Protein AF-A0A260YUL6-F1 (afdb_monomer)
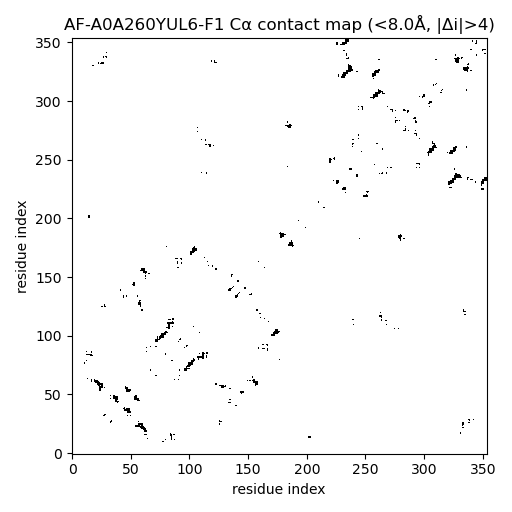
Solvent-accessible surface area (backbone atoms only — not comparable to full-atom values): 20691 Å² total; per-residue (Å²): 132,86,82,85,82,79,79,94,74,86,77,76,77,74,76,43,42,74,84,47,48,57,46,31,47,37,45,64,78,37,65,68,61,72,69,32,50,64,43,67,92,76,75,40,91,49,33,26,42,58,95,82,32,64,39,43,59,39,58,51,26,32,53,64,86,76,54,90,87,48,70,35,60,76,39,64,64,47,75,49,90,47,31,62,54,45,72,49,43,41,74,57,44,52,99,44,64,39,74,44,38,40,36,32,26,66,67,33,50,57,52,12,50,45,53,43,52,44,51,47,54,42,55,72,71,48,81,53,58,82,93,73,68,72,62,52,38,61,91,46,34,67,71,39,80,60,48,72,96,59,70,59,78,70,41,38,72,70,81,50,74,65,47,48,53,56,50,72,68,49,62,70,42,76,48,88,85,62,39,82,84,49,84,64,31,31,63,45,80,60,74,73,63,76,78,57,96,74,83,91,85,73,89,73,78,88,67,86,90,66,54,72,66,60,51,51,54,53,47,40,50,52,52,39,55,31,46,74,65,62,8,33,41,36,35,42,30,58,76,61,66,71,51,67,58,59,78,67,45,81,66,65,62,88,85,48,42,33,37,40,35,33,69,41,37,69,60,41,52,56,48,56,61,73,46,37,92,55,24,16,70,74,35,38,53,30,51,79,68,81,36,69,59,56,66,61,65,60,34,39,75,71,62,36,39,42,80,33,59,46,73,67,70,67,46,70,78,70,67,66,82,43,25,41,32,40,18,25,26,55,75,50,40,43,49,52,23,38,53,47,48,65,72,47,63,79,44,87,50,35,47,78,53,125

Secondary structure (DSSP, 8-state):
--------------S-HHHH----S--TT-HHHHTSEE-GGGT-TTEEEETTEEEE-S--EE----GGGS-GGG--EEEE-SGGGGGGHHHHHSSS---SEEEE-HHHHHHHHHHHHHHHHHHHT--PPPP--GGGSHHHHTTSSS--SS-GGG-EEPPPHHHHHHHHHS-EEE-----TT-SSBPPP--GGGGG-S-----S--S-SS--HHHHHHHHHHHHHHHHHTT--EEEE--SSSTHHHHHT-TTS-TTS-EEEE-TTHHHHHHHHHH-GGGB-HHHHHHHHTT--SSTHHHHHHTTSEEEESSSTTTHHHH--SS-EEEES-TTSSSHHHHHHHHHHTTSTT-EE--

Radius of gyration: 22.22 Å; Cα contacts (8 Å, |Δi|>4): 546; chains: 1; bounding box: 70×48×54 Å

Mean predicted aligned error: 9.38 Å

Foldseek 3Di:
DDDDDDDDDDDDFDDFLPVQQPFQQPVLPQPCFVVADQDPVLVDRQWGDDPQFIGGQFQGWTDGPDCPVPQLLPDQEDEDQALRSLQRQLVSCPPRNHQHEYEEAPLSLLSNLLLNVQVQVQSVPHDGDPDDCSCLDCVRLVPGPDRDPDRPVNIGGRDHPVSSVVSSPRHYHHDDHADCQDPWFHHDDCVVVVPDPDDDDPPDDPDDPDHPVNVLVVVLVVCLQLVVLQAAEEEADDLADPVQCVVVRPNPDPPAAEEEEALCNVVRVVSQQPPQVGTDPVLVVLVVVVHGSGCQVVCVVVNRYDYHNACPDPCVVVDDTPHYYYWDDNSLSTGRSVVVCSVRVVDPSYDYDD

Nearest PDB structures (foldseek):
  7ycx-assembly1_I  TM=8.822E-01  e=2.599E-29  Homo sapiens
  7pks-assembly1_i  TM=8.897E-01  e=7.838E-28  Homo sapiens
  8rc4-assembly1_i  TM=8.912E-01  e=1.866E-27  Homo sapiens
  7sn8-assembly1_I  TM=9.306E-01  e=1.920E-24  Drosophila melanogaster
  8r2d-assembly1_B  TM=7.970E-01  e=1.526E-20  Homo sapiens

Organism: Caenorhabditis remanei (NCBI:txid31234)

Structure (mmCIF, N/CA/C/O backbone):
data_AF-A0A260YUL6-F1
#
_entry.id   AF-A0A260YUL6-F1
#
loop_
_atom_site.group_PDB
_atom_site.id
_atom_site.type_symbol
_atom_site.label_atom_id
_atom_site.label_alt_id
_atom_site.label_comp_id
_atom_site.label_asym_id
_atom_site.label_entity_id
_atom_site.label_seq_id
_atom_site.pdbx_PDB_ins_code
_atom_site.Cartn_x
_atom_site.Cartn_y
_atom_site.Cartn_z
_atom_site.occupancy
_atom_site.B_iso_or_equiv
_atom_site.auth_seq_id
_atom_site.auth_comp_id
_atom_site.auth_asym_id
_atom_site.auth_atom_id
_atom_site.pdbx_PDB_model_num
ATOM 1 N N . MET A 1 1 ? -45.580 -22.876 -10.361 1.00 24.78 1 MET A N 1
ATOM 2 C CA . MET A 1 1 ? -44.458 -23.590 -9.710 1.00 24.78 1 MET A CA 1
ATOM 3 C C . MET A 1 1 ? -43.613 -22.549 -8.991 1.00 24.78 1 MET A C 1
ATOM 5 O O . MET A 1 1 ? -43.527 -21.444 -9.512 1.00 24.78 1 MET A O 1
ATOM 9 N N . PRO A 1 2 ? -43.157 -22.827 -7.761 1.00 24.91 2 PRO A N 1
ATOM 10 C CA . PRO A 1 2 ? -42.794 -21.800 -6.789 1.00 24.91 2 PRO A CA 1
ATOM 11 C C . PRO A 1 2 ? -41.535 -21.037 -7.205 1.00 24.91 2 PRO A C 1
ATOM 13 O O . PRO A 1 2 ? -40.617 -21.607 -7.791 1.00 24.91 2 PRO A O 1
ATOM 16 N N . GLY A 1 3 ? -41.546 -19.735 -6.921 1.00 25.05 3 GLY A N 1
ATOM 17 C CA . GLY A 1 3 ? -40.475 -18.804 -7.235 1.00 25.05 3 GLY A CA 1
ATOM 18 C C . GLY A 1 3 ? -39.239 -19.022 -6.372 1.00 25.05 3 GLY A C 1
ATOM 19 O O . GLY A 1 3 ? -39.335 -19.230 -5.164 1.00 25.05 3 GLY A O 1
ATOM 20 N N . PHE A 1 4 ? -38.080 -18.912 -7.010 1.00 20.83 4 PHE A N 1
ATOM 21 C CA . PHE A 1 4 ? -36.822 -18.653 -6.328 1.00 20.83 4 PHE A CA 1
ATOM 22 C C . PHE A 1 4 ? -36.609 -17.140 -6.302 1.00 20.83 4 PHE A C 1
ATOM 24 O O . PHE A 1 4 ? -36.149 -16.543 -7.272 1.00 20.83 4 PHE A O 1
ATOM 31 N N . SER A 1 5 ? -36.996 -16.515 -5.191 1.00 18.92 5 SER A N 1
ATOM 32 C CA . SER A 1 5 ? -36.527 -15.184 -4.821 1.00 18.92 5 SER A CA 1
ATOM 33 C C . SER A 1 5 ? -35.089 -15.314 -4.320 1.00 18.92 5 SER A C 1
ATOM 35 O O . SER A 1 5 ? -34.868 -15.768 -3.197 1.00 18.92 5 SER A O 1
ATOM 37 N N . TRP A 1 6 ? -34.112 -14.943 -5.143 1.00 22.28 6 TRP A N 1
ATOM 38 C CA . TRP A 1 6 ? -32.756 -14.719 -4.653 1.00 22.28 6 TRP A CA 1
ATOM 39 C C . TRP A 1 6 ? -32.689 -13.342 -3.990 1.00 22.28 6 TRP A C 1
ATOM 41 O O . TRP A 1 6 ? -33.110 -12.334 -4.555 1.00 22.28 6 TRP A O 1
ATOM 51 N N . ILE A 1 7 ? -32.232 -13.353 -2.741 1.00 23.59 7 ILE A N 1
ATOM 52 C CA . ILE A 1 7 ? -32.132 -12.211 -1.833 1.00 23.59 7 ILE A CA 1
ATOM 53 C C . ILE A 1 7 ? -31.041 -11.239 -2.336 1.00 23.59 7 ILE A C 1
ATOM 55 O O . ILE A 1 7 ? -29.977 -11.692 -2.765 1.00 23.59 7 ILE A O 1
ATOM 59 N N . PRO A 1 8 ? -31.263 -9.912 -2.276 1.00 25.11 8 PRO A N 1
ATOM 60 C CA . PRO A 1 8 ? -30.382 -8.905 -2.855 1.00 25.11 8 PRO A CA 1
ATOM 61 C C . PRO A 1 8 ? -29.362 -8.387 -1.831 1.00 25.11 8 PRO A C 1
ATOM 63 O O . PRO A 1 8 ? -29.531 -7.293 -1.311 1.00 25.11 8 PRO A O 1
ATOM 66 N N . HIS A 1 9 ? -28.288 -9.123 -1.539 1.00 26.94 9 HIS A N 1
ATOM 67 C CA . HIS A 1 9 ? -27.196 -8.595 -0.701 1.00 26.94 9 HIS A CA 1
ATOM 68 C C . HIS A 1 9 ? -25.816 -8.976 -1.253 1.00 26.94 9 HIS A C 1
ATOM 70 O O . HIS A 1 9 ? -25.049 -9.706 -0.634 1.00 26.94 9 HIS A O 1
ATOM 76 N N . SER A 1 10 ? -25.478 -8.460 -2.437 1.00 25.03 10 SER A N 1
ATOM 77 C CA . SER A 1 10 ? -24.084 -8.411 -2.887 1.00 25.03 10 SER A CA 1
ATOM 78 C C . SER A 1 10 ? -23.336 -7.350 -2.075 1.00 25.03 10 SER A C 1
ATOM 80 O O . SER A 1 10 ? -23.556 -6.152 -2.263 1.00 25.03 10 SER A O 1
ATOM 82 N N . ILE A 1 11 ? -22.459 -7.777 -1.167 1.00 34.06 11 ILE A N 1
ATOM 83 C CA . ILE A 1 11 ? -21.562 -6.878 -0.435 1.00 34.06 11 ILE A CA 1
ATOM 84 C C . ILE A 1 11 ? -20.383 -6.550 -1.350 1.00 34.06 11 ILE A C 1
ATOM 86 O O . ILE A 1 11 ? -19.478 -7.362 -1.531 1.00 34.06 11 ILE A O 1
ATOM 90 N N . SER A 1 12 ? -20.376 -5.354 -1.933 1.00 28.72 12 SER A N 1
ATOM 91 C CA . SER A 1 12 ? -19.148 -4.785 -2.482 1.00 28.72 12 SER A CA 1
ATOM 92 C C . SER A 1 12 ? -18.328 -4.229 -1.319 1.00 28.72 12 SER A C 1
ATOM 94 O O . SER A 1 12 ? -18.728 -3.233 -0.711 1.00 28.72 12 SER A O 1
ATOM 96 N N . LEU A 1 13 ? -17.200 -4.866 -0.996 1.00 30.39 13 LEU A N 1
ATOM 97 C CA . LEU A 1 13 ? -16.233 -4.312 -0.049 1.00 30.39 13 LEU A CA 1
ATOM 98 C C . LEU A 1 13 ? -15.842 -2.899 -0.522 1.00 30.39 13 LEU A C 1
ATOM 100 O O . LEU A 1 13 ? -15.475 -2.740 -1.690 1.00 30.39 13 LEU A O 1
ATOM 104 N N . PRO A 1 14 ? -15.936 -1.864 0.329 1.00 28.47 14 PRO A N 1
ATOM 105 C CA . PRO A 1 14 ? -15.570 -0.515 -0.064 1.00 28.47 14 PRO A CA 1
ATOM 106 C C . PRO A 1 14 ? -14.110 -0.465 -0.506 1.00 28.47 14 PRO A C 1
ATOM 108 O O . PRO A 1 14 ? -13.200 -0.850 0.228 1.00 28.47 14 PRO A O 1
ATOM 111 N N . PHE A 1 15 ? -13.949 -0.001 -1.741 1.00 37.16 15 PHE A N 1
ATOM 112 C CA . PHE A 1 15 ? -12.840 0.756 -2.306 1.00 37.16 15 PHE A CA 1
ATOM 113 C C . PHE A 1 15 ? -11.754 1.124 -1.295 1.00 37.16 15 PHE A C 1
ATOM 115 O O . PHE A 1 15 ? -12.002 1.904 -0.379 1.00 37.16 15 PHE A O 1
ATOM 122 N N . SER A 1 16 ? -10.577 0.531 -1.509 1.00 37.09 16 SER A N 1
ATOM 123 C CA . SER A 1 16 ? -9.313 0.765 -0.814 1.00 37.09 16 SER A CA 1
ATOM 124 C C . SER A 1 16 ? -9.476 1.236 0.639 1.00 37.09 16 SER A C 1
ATOM 126 O O . SER A 1 16 ? -9.550 2.425 0.961 1.00 37.09 16 SER A O 1
ATOM 128 N N . VAL A 1 17 ? -9.405 0.286 1.576 1.00 35.62 17 VAL A N 1
ATOM 129 C CA . VAL A 1 17 ? -9.175 0.611 2.996 1.00 35.62 17 VAL A CA 1
ATOM 130 C C . VAL A 1 17 ? -7.963 1.548 3.134 1.00 35.62 17 VAL A C 1
ATOM 132 O O . VAL A 1 17 ? -7.902 2.339 4.058 1.00 35.62 17 VAL A O 1
ATOM 135 N N . LEU A 1 18 ? -7.049 1.555 2.159 1.00 37.78 18 LEU A N 1
ATOM 136 C CA . LEU A 1 18 ? -5.923 2.480 2.021 1.00 37.78 18 LEU A CA 1
ATOM 137 C C . LEU A 1 18 ? -6.324 3.970 1.932 1.00 37.78 18 LEU A C 1
ATOM 139 O O . LEU A 1 18 ? -5.622 4.802 2.508 1.00 37.78 18 LEU A O 1
ATOM 143 N N . CYS A 1 19 ? -7.439 4.330 1.275 1.00 33.06 19 CYS A N 1
ATOM 144 C CA . CYS A 1 19 ? -7.946 5.713 1.236 1.00 33.06 19 CYS A CA 1
ATOM 145 C C . CYS A 1 19 ? -8.776 6.093 2.473 1.00 33.06 19 CYS A C 1
ATOM 147 O O . CYS A 1 19 ? -8.870 7.278 2.797 1.00 33.06 19 CYS A O 1
ATOM 149 N N . HIS A 1 20 ? -9.352 5.108 3.171 1.00 37.44 20 HIS A N 1
ATOM 150 C CA . HIS A 1 20 ? -10.225 5.310 4.336 1.00 37.44 20 HIS A CA 1
ATOM 151 C C . HIS A 1 20 ? -9.602 4.884 5.671 1.00 37.44 20 HIS A C 1
ATOM 153 O O . HIS A 1 20 ? -10.241 5.005 6.717 1.00 37.44 20 HIS A O 1
ATOM 159 N N . MET A 1 21 ? -8.335 4.461 5.665 1.00 37.53 21 MET A N 1
ATOM 160 C CA . MET A 1 21 ? -7.531 4.268 6.861 1.00 37.53 21 MET A CA 1
ATOM 161 C C . MET A 1 21 ? -7.314 5.643 7.478 1.00 37.53 21 MET A C 1
ATOM 163 O O . MET A 1 21 ? -6.339 6.353 7.211 1.00 37.53 21 MET A O 1
ATOM 167 N N . PHE A 1 22 ? -8.252 6.039 8.330 1.00 40.31 22 PHE A N 1
ATOM 168 C CA . PHE A 1 22 ? -8.051 7.119 9.269 1.00 40.31 22 PHE A CA 1
ATOM 169 C C . PHE A 1 22 ? -7.146 6.613 10.385 1.00 40.31 22 PHE A C 1
ATOM 171 O O . PHE A 1 22 ? -7.504 6.545 11.552 1.00 40.31 22 PHE A O 1
ATOM 178 N N . ILE A 1 23 ? -5.921 6.271 9.994 1.00 43.69 23 ILE A N 1
ATOM 179 C CA . ILE A 1 23 ? -4.845 6.031 10.921 1.00 43.69 23 ILE A CA 1
ATOM 180 C C . ILE A 1 23 ? -4.681 7.332 11.710 1.00 43.69 23 ILE A C 1
ATOM 182 O O . ILE A 1 23 ? -4.244 8.355 11.159 1.00 43.69 23 ILE A O 1
ATOM 186 N N . ASN A 1 24 ? -5.109 7.302 12.974 1.00 40.19 24 ASN A N 1
ATOM 187 C CA . ASN A 1 24 ? -4.900 8.363 13.948 1.00 40.19 24 ASN A CA 1
ATOM 188 C C . ASN A 1 24 ? -3.426 8.732 13.955 1.00 40.19 24 ASN A C 1
ATOM 190 O O . ASN A 1 24 ? -2.626 8.007 14.522 1.00 40.19 24 ASN A O 1
ATOM 194 N N . GLY A 1 25 ? -3.068 9.829 13.291 1.00 44.19 25 GLY A N 1
ATOM 195 C CA . GLY A 1 25 ? -1.792 10.511 13.471 1.00 44.19 25 GLY A CA 1
ATOM 196 C C . GLY A 1 25 ? -0.538 9.643 13.621 1.00 44.19 25 GLY A C 1
ATOM 197 O O . GLY A 1 25 ? 0.356 10.068 14.345 1.00 44.19 25 GLY A O 1
ATOM 198 N N . THR A 1 26 ? -0.384 8.486 12.963 1.00 42.62 26 THR A N 1
ATOM 199 C CA . THR A 1 26 ? 0.837 7.683 13.168 1.00 42.62 26 THR A CA 1
ATOM 200 C C . THR A 1 26 ? 1.982 8.097 12.260 1.00 42.62 26 THR A C 1
ATOM 202 O O . THR A 1 26 ? 2.773 7.291 11.791 1.00 42.62 26 THR A O 1
ATOM 205 N N . CYS A 1 27 ? 2.242 9.394 12.236 1.00 46.44 27 CYS A N 1
ATOM 206 C CA . CYS A 1 27 ? 3.621 9.852 12.232 1.00 46.44 27 CYS A CA 1
ATOM 207 C C . CYS A 1 27 ? 4.233 9.596 13.629 1.00 46.44 27 CYS A C 1
ATOM 209 O O . CYS A 1 27 ? 4.841 10.482 14.225 1.00 46.44 27 CYS A O 1
ATOM 211 N N . SER A 1 28 ? 4.060 8.381 14.178 1.00 45.53 28 SER A N 1
ATOM 212 C CA . SER A 1 28 ? 4.457 8.010 15.544 1.00 45.53 28 SER A CA 1
ATOM 213 C C . SER A 1 28 ? 5.966 8.094 15.741 1.00 45.53 28 SER A C 1
ATOM 215 O O . SER A 1 28 ? 6.444 7.995 16.864 1.00 45.53 28 SER A O 1
ATOM 217 N N . LYS A 1 29 ? 6.723 8.317 14.659 1.00 49.44 29 LYS A N 1
ATOM 218 C CA . LYS A 1 29 ? 8.155 8.608 14.663 1.00 49.44 29 LYS A CA 1
ATOM 219 C C . LYS A 1 29 ? 8.533 9.952 14.042 1.00 49.44 29 LYS A C 1
ATOM 221 O O . LYS A 1 29 ? 9.696 10.312 14.166 1.00 49.44 29 LYS A O 1
ATOM 226 N N . SER A 1 30 ? 7.610 10.719 13.444 1.00 59.78 30 SER A N 1
ATOM 227 C CA . SER A 1 30 ? 7.963 12.056 12.940 1.00 59.78 30 SER A CA 1
ATOM 228 C C . SER A 1 30 ? 8.307 12.963 14.119 1.00 59.78 30 SER A C 1
ATOM 230 O O . SER A 1 30 ? 7.447 13.219 14.974 1.00 59.78 30 SER A O 1
ATOM 232 N N . PRO A 1 31 ? 9.536 13.505 14.167 1.00 61.88 31 PRO A N 1
ATOM 233 C CA . PRO A 1 31 ? 9.909 14.472 15.186 1.00 61.88 31 PRO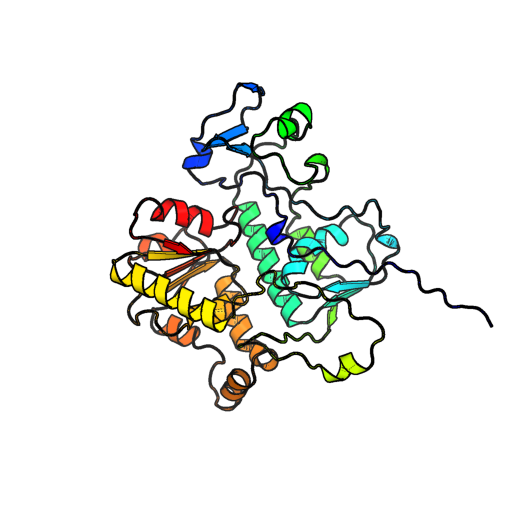 A CA 1
ATOM 234 C C . PRO A 1 31 ? 9.004 15.705 15.156 1.00 61.88 31 PRO A C 1
ATOM 236 O O . PRO A 1 31 ? 8.730 16.279 16.206 1.00 61.88 31 PRO A O 1
ATOM 239 N N . ARG A 1 32 ? 8.489 16.100 13.982 1.00 67.81 32 ARG A N 1
ATOM 240 C CA . ARG A 1 32 ? 7.618 17.276 13.839 1.00 67.81 32 ARG A CA 1
ATOM 241 C C . ARG A 1 32 ? 6.289 17.092 14.557 1.00 67.81 32 ARG A C 1
ATOM 243 O O . ARG A 1 32 ? 5.840 18.023 15.216 1.00 67.81 32 ARG A O 1
ATOM 250 N N . ILE A 1 33 ? 5.686 15.904 14.477 1.00 67.94 33 ILE A N 1
ATOM 251 C CA . ILE A 1 33 ? 4.428 15.600 15.176 1.00 67.94 33 ILE A CA 1
ATOM 252 C C . ILE A 1 33 ? 4.675 15.286 16.657 1.00 67.94 33 ILE A C 1
ATOM 254 O O . ILE A 1 33 ? 3.937 15.789 17.506 1.00 67.94 33 ILE A O 1
ATOM 258 N N . LYS A 1 34 ? 5.755 14.566 17.004 1.00 70.50 34 LYS A N 1
ATOM 259 C CA . LYS A 1 34 ? 6.139 14.354 18.415 1.00 70.50 34 LYS A CA 1
ATOM 260 C C . LYS A 1 34 ? 6.353 15.680 19.154 1.00 70.50 34 LYS A C 1
ATOM 262 O O . LYS A 1 34 ? 5.825 15.872 20.255 1.00 70.50 34 LYS A O 1
ATOM 267 N N . ASN A 1 35 ? 7.061 16.613 18.518 1.00 74.31 35 ASN A N 1
ATOM 268 C CA . ASN A 1 35 ? 7.397 17.925 19.075 1.00 74.31 35 ASN A CA 1
ATOM 269 C C . ASN A 1 35 ? 6.318 18.992 18.827 1.00 74.31 35 ASN A C 1
ATOM 271 O O . ASN A 1 35 ? 6.485 20.134 19.255 1.00 74.31 35 ASN A O 1
ATOM 275 N N . ALA A 1 36 ? 5.213 18.645 18.160 1.00 80.00 36 ALA A N 1
ATOM 276 C CA . ALA A 1 36 ? 4.113 19.570 17.933 1.00 80.00 36 ALA A CA 1
ATOM 277 C C . ALA A 1 36 ? 3.478 20.030 19.255 1.00 80.00 36 ALA A C 1
ATOM 279 O O . ALA A 1 36 ? 3.518 19.332 20.283 1.00 80.00 36 ALA A O 1
ATOM 280 N N . HIS A 1 37 ? 2.865 21.215 19.206 1.00 84.25 37 HIS A N 1
ATOM 281 C CA . HIS A 1 37 ? 2.235 21.845 20.359 1.00 84.25 37 HIS A CA 1
ATOM 282 C C . HIS A 1 37 ? 1.095 20.974 20.901 1.00 84.25 37 HIS A C 1
ATOM 284 O O . HIS A 1 37 ? 0.244 20.514 20.141 1.00 84.25 37 HIS A O 1
ATOM 290 N N . ILE A 1 38 ? 1.073 20.748 22.219 1.00 85.00 38 ILE A N 1
ATOM 291 C CA . ILE A 1 38 ? -0.015 20.019 22.884 1.00 85.00 38 ILE A CA 1
ATOM 292 C C . ILE A 1 38 ? -1.176 20.975 23.126 1.00 85.00 38 ILE A C 1
ATOM 294 O O . ILE A 1 38 ? -1.026 21.993 23.808 1.00 85.00 38 ILE A O 1
ATOM 298 N N . VAL A 1 39 ? -2.355 20.604 22.641 1.00 84.00 39 VAL A N 1
ATOM 299 C CA . VAL A 1 39 ? -3.550 21.437 22.742 1.00 84.00 39 VAL A CA 1
ATOM 300 C C . VAL A 1 39 ? -4.164 21.323 24.135 1.00 84.00 39 VAL A C 1
ATOM 302 O O . VAL A 1 39 ? -4.989 20.456 24.421 1.00 84.00 39 VAL A O 1
ATOM 305 N N . LYS A 1 40 ? -3.809 22.262 25.016 1.00 85.88 40 LYS A N 1
ATOM 306 C CA . LYS A 1 40 ? -4.306 22.281 26.404 1.00 85.88 40 LYS A CA 1
ATOM 307 C C . LYS A 1 40 ? -5.814 22.538 26.520 1.00 85.88 40 LYS A C 1
ATOM 309 O O . LYS A 1 40 ? -6.419 22.087 27.487 1.00 85.88 40 LYS A O 1
ATOM 314 N N . LYS A 1 41 ? -6.428 23.213 25.536 1.00 85.31 41 LYS A N 1
ATOM 315 C CA . LYS A 1 41 ? -7.854 23.612 25.532 1.00 85.31 41 LYS A CA 1
ATOM 316 C C . LYS A 1 41 ? -8.819 22.452 25.799 1.00 85.31 41 LYS A C 1
ATOM 318 O O . LYS A 1 41 ? -9.850 22.658 26.427 1.00 85.31 41 LYS A O 1
ATOM 323 N N . PHE A 1 42 ? -8.495 21.254 25.317 1.00 84.62 42 PHE A N 1
ATOM 324 C CA . PHE A 1 42 ? -9.366 20.083 25.437 1.00 84.62 42 PHE A CA 1
ATOM 325 C C . PHE A 1 42 ? -9.038 19.201 26.649 1.00 84.62 42 PHE A C 1
ATOM 327 O O . PHE A 1 42 ? -9.740 18.226 26.890 1.00 84.62 42 PHE A O 1
ATOM 334 N N . GLY A 1 43 ? -7.973 19.505 27.404 1.00 84.81 43 GLY A N 1
ATOM 335 C CA . GLY A 1 43 ? -7.515 18.655 28.508 1.00 84.81 43 GLY A CA 1
ATOM 336 C C . GLY A 1 43 ? -7.007 17.277 28.062 1.00 84.81 43 GLY A C 1
ATOM 337 O O . GLY A 1 43 ? -6.970 16.349 28.867 1.00 84.81 43 GLY A O 1
ATOM 338 N N . ILE A 1 44 ? -6.633 17.128 26.785 1.00 86.88 44 ILE A N 1
ATOM 339 C CA . ILE A 1 44 ? -6.198 15.862 26.185 1.00 86.88 44 ILE A CA 1
ATOM 340 C C . ILE A 1 44 ? -4.689 15.937 25.884 1.00 86.88 44 ILE A C 1
ATOM 342 O O . ILE A 1 44 ? -4.284 16.679 24.990 1.00 86.88 44 ILE A O 1
ATOM 346 N N . PRO A 1 45 ? -3.832 15.185 26.603 1.00 84.31 45 PRO A N 1
ATOM 347 C CA . PRO A 1 45 ? -2.373 15.355 26.557 1.00 84.31 45 PRO A CA 1
ATOM 348 C C . PRO A 1 45 ? -1.697 14.768 25.308 1.00 84.31 45 PRO A C 1
ATOM 350 O O . PRO A 1 45 ? -0.499 14.961 25.105 1.00 84.31 45 PRO A O 1
ATOM 353 N N . TYR A 1 46 ? -2.440 14.018 24.498 1.00 82.69 46 TYR A N 1
ATOM 354 C CA . TYR A 1 46 ? -1.987 13.394 23.251 1.00 82.69 46 TYR A CA 1
ATOM 355 C C . TYR A 1 46 ? -2.623 14.044 22.009 1.00 82.69 46 TYR A C 1
ATOM 357 O O . TYR A 1 46 ? -2.492 13.540 20.898 1.00 82.69 46 TYR A O 1
ATOM 365 N N . LEU A 1 47 ? -3.315 15.176 22.186 1.00 85.19 47 LEU A N 1
ATOM 366 C CA . LEU A 1 47 ? -3.834 15.979 21.087 1.00 85.19 47 LEU A CA 1
ATOM 367 C C . LEU A 1 47 ? -2.802 17.042 20.703 1.00 85.19 47 LEU A C 1
ATOM 369 O O . LEU A 1 47 ? -2.403 17.873 21.526 1.00 85.19 47 LEU A O 1
ATOM 373 N N . LYS A 1 48 ? -2.373 17.005 19.446 1.00 84.56 48 LYS A N 1
ATOM 374 C CA . LYS A 1 48 ? -1.320 17.846 18.881 1.00 84.56 48 LYS A CA 1
ATOM 375 C C . LYS A 1 48 ? -1.891 18.799 17.841 1.00 84.56 48 LYS A C 1
ATOM 377 O O . LYS A 1 48 ? -2.812 18.436 17.115 1.00 84.56 48 LYS A O 1
ATOM 382 N N . GLU A 1 49 ? -1.315 19.989 17.735 1.00 83.75 49 GLU A N 1
ATOM 383 C CA . GLU A 1 49 ? -1.642 20.954 16.685 1.00 83.75 49 GLU A CA 1
ATOM 384 C C . GLU A 1 49 ? -0.413 21.262 15.830 1.00 83.75 49 GLU A C 1
ATOM 386 O O . GLU A 1 49 ? 0.656 21.601 16.344 1.00 83.75 49 GLU A O 1
ATOM 391 N N . LEU A 1 50 ? -0.575 21.145 14.510 1.00 81.75 50 LEU A N 1
ATOM 392 C CA . LEU A 1 50 ? 0.459 21.450 13.527 1.00 81.75 50 LEU A CA 1
ATOM 393 C C . LEU A 1 50 ? -0.177 22.092 12.290 1.00 81.75 50 LEU A C 1
ATOM 395 O O . LEU A 1 50 ? -1.072 21.516 11.673 1.00 81.75 50 LEU A O 1
ATOM 399 N N . GLY A 1 51 ? 0.276 23.296 11.928 1.00 80.81 51 GLY A N 1
ATOM 400 C CA . GLY A 1 51 ? -0.254 24.025 10.768 1.00 80.81 51 GLY A CA 1
ATOM 401 C C . GLY A 1 51 ? -1.756 24.317 10.863 1.00 80.81 51 GLY A C 1
ATOM 402 O O . GLY A 1 51 ? -2.460 24.222 9.862 1.00 80.81 51 GLY A O 1
ATOM 403 N N . GLY A 1 52 ? -2.259 24.588 12.074 1.00 82.38 52 GLY A N 1
ATOM 404 C CA . GLY A 1 52 ? -3.680 24.836 12.330 1.00 82.38 52 GLY A CA 1
ATOM 405 C C . GLY A 1 52 ? -4.575 23.605 12.180 1.00 82.38 52 GLY A C 1
ATOM 406 O O . GLY A 1 52 ? -5.789 23.763 12.111 1.00 82.38 52 GLY A O 1
ATOM 407 N N . ARG A 1 53 ? -4.007 22.393 12.098 1.00 83.38 53 ARG A N 1
ATOM 408 C CA . ARG A 1 53 ? -4.723 21.107 12.073 1.00 83.38 53 ARG A CA 1
ATOM 409 C C . ARG A 1 53 ? -4.434 20.301 13.334 1.00 83.38 53 ARG A C 1
ATOM 411 O O . ARG A 1 53 ? -3.325 20.351 13.865 1.00 83.38 53 ARG A O 1
ATOM 418 N N . PHE A 1 54 ? -5.424 19.538 13.772 1.00 82.56 54 PHE A N 1
ATOM 419 C CA . PHE A 1 54 ? -5.379 18.673 14.943 1.00 82.56 54 PHE A CA 1
ATOM 420 C C . PHE A 1 54 ? -4.984 17.246 14.562 1.00 82.56 54 PHE A C 1
ATOM 422 O O . PHE A 1 54 ? -5.484 16.685 13.583 1.00 82.56 54 PHE A O 1
ATOM 429 N N . TYR A 1 55 ? -4.110 16.653 15.369 1.00 81.88 55 TYR A N 1
ATOM 430 C CA . TYR A 1 55 ? -3.609 15.291 15.221 1.00 81.88 55 TYR A CA 1
ATOM 431 C C . TYR A 1 55 ? -3.703 14.562 16.557 1.00 81.88 55 TYR A C 1
ATOM 433 O O . TYR A 1 55 ? -3.383 15.120 17.607 1.00 81.88 55 TYR A O 1
ATOM 441 N N . VAL A 1 56 ? -4.136 13.308 16.508 1.00 81.12 56 VAL A N 1
ATOM 442 C CA . VAL A 1 56 ? -4.257 12.441 17.680 1.00 81.12 56 VAL A CA 1
ATOM 443 C C . VAL A 1 56 ? -3.059 11.502 17.701 1.00 81.12 56 VAL A C 1
ATOM 445 O O . VAL A 1 56 ? -2.859 10.737 16.762 1.00 81.12 56 VAL A O 1
ATOM 448 N N . GLU A 1 57 ? -2.262 11.574 18.763 1.00 78.06 57 GLU A N 1
ATOM 449 C CA . GLU A 1 57 ? -1.174 10.636 19.037 1.00 78.06 57 GLU A CA 1
ATOM 450 C C . GLU A 1 57 ? -1.758 9.415 19.766 1.00 78.06 57 GLU A C 1
ATOM 452 O O . GLU A 1 57 ? -1.972 9.436 20.978 1.00 78.06 57 GLU A O 1
ATOM 457 N N . GLY A 1 58 ? -2.067 8.356 19.022 1.00 76.25 58 GLY A N 1
ATOM 458 C CA . GLY A 1 58 ? -2.665 7.132 19.553 1.00 76.25 58 GLY A CA 1
ATOM 459 C C . GLY A 1 58 ? -2.418 5.939 18.632 1.00 76.25 58 GLY A C 1
ATOM 460 O O . GLY A 1 58 ? -1.807 6.112 17.574 1.00 76.25 58 GLY A O 1
ATOM 461 N N . PRO A 1 59 ? -2.864 4.733 19.023 1.00 74.75 59 PRO A N 1
ATOM 462 C CA . PRO A 1 59 ? -2.794 3.586 18.134 1.00 74.75 59 PRO A CA 1
ATOM 463 C C . PRO A 1 59 ? -3.592 3.856 16.846 1.00 74.75 59 PRO A C 1
ATOM 465 O O . PRO A 1 59 ? -4.612 4.561 16.877 1.00 74.75 59 PRO A O 1
ATOM 468 N N . PRO A 1 60 ? -3.123 3.325 15.707 1.00 75.44 60 PRO A N 1
ATOM 469 C CA . PRO A 1 60 ? -3.823 3.438 14.440 1.00 75.44 60 PRO A CA 1
ATOM 470 C C . PRO A 1 60 ? -5.155 2.693 14.534 1.00 75.44 60 PRO A C 1
ATOM 472 O O . PRO A 1 60 ? -5.224 1.550 14.984 1.00 75.44 60 PRO A O 1
ATOM 475 N N . GLU A 1 61 ? -6.216 3.348 14.087 1.00 79.81 61 GLU A N 1
ATOM 476 C CA . GLU A 1 61 ? -7.541 2.752 13.983 1.00 79.81 61 GLU A CA 1
ATOM 477 C C . GLU A 1 61 ? -7.985 2.807 12.526 1.00 79.81 61 GLU A C 1
ATOM 479 O O . GLU A 1 61 ? -7.527 3.649 11.749 1.00 79.81 61 GLU A O 1
ATOM 484 N N . ILE A 1 62 ? -8.868 1.891 12.149 1.00 78.75 62 ILE A N 1
ATOM 485 C CA . ILE A 1 62 ? -9.410 1.825 10.803 1.00 78.75 62 ILE A CA 1
ATOM 486 C C . ILE A 1 62 ? -10.910 2.044 10.849 1.00 78.75 62 ILE A C 1
ATOM 488 O O . ILE A 1 62 ? -11.635 1.450 11.655 1.00 78.75 62 ILE A O 1
ATOM 492 N N . PHE A 1 63 ? -11.377 2.871 9.921 1.00 77.88 63 PHE A N 1
ATOM 493 C CA . PHE A 1 63 ? -12.763 2.829 9.518 1.00 77.88 63 PHE A CA 1
ATOM 494 C C . PHE A 1 63 ? -12.972 1.683 8.524 1.00 77.88 63 PHE A C 1
ATOM 496 O O . PHE A 1 63 ? -12.328 1.613 7.478 1.00 77.88 63 PHE A O 1
ATOM 503 N N . HIS A 1 64 ? -13.914 0.811 8.851 1.00 74.31 64 HIS A N 1
ATOM 504 C CA . HIS A 1 64 ? -14.453 -0.217 7.970 1.00 74.31 64 HIS A CA 1
ATOM 505 C C . HIS A 1 64 ? -15.959 0.028 7.878 1.00 74.31 64 HIS A C 1
ATOM 507 O O . HIS A 1 64 ? -16.544 0.626 8.785 1.00 74.31 64 HIS A O 1
ATOM 513 N N . VAL A 1 65 ? -16.593 -0.399 6.786 1.00 73.31 65 VAL A N 1
ATOM 514 C CA . VAL A 1 65 ? -18.050 -0.283 6.698 1.00 73.31 65 VAL A CA 1
ATOM 515 C C . VAL A 1 65 ? -18.670 -1.187 7.750 1.00 73.31 65 VAL A C 1
ATOM 517 O O . VAL A 1 65 ? -18.357 -2.375 7.816 1.00 73.31 65 VAL A O 1
ATOM 520 N N . SER A 1 66 ? -19.519 -0.586 8.585 1.00 70.56 66 SER A N 1
ATOM 521 C CA . SER A 1 66 ? -20.165 -1.299 9.676 1.00 70.56 66 SER A CA 1
ATOM 522 C C . SER A 1 66 ? -21.001 -2.460 9.140 1.00 70.56 66 SER A C 1
ATOM 524 O O . SER A 1 66 ? -21.803 -2.307 8.214 1.00 70.56 66 SER A O 1
ATOM 526 N N . THR A 1 67 ? -20.829 -3.617 9.771 1.00 69.00 67 THR A N 1
ATOM 527 C CA . THR A 1 67 ? -21.647 -4.809 9.558 1.00 69.00 67 THR A CA 1
ATOM 528 C C . THR A 1 67 ? -22.942 -4.779 10.370 1.00 69.00 67 THR A C 1
ATOM 530 O O . THR A 1 67 ? -23.723 -5.712 10.269 1.00 69.00 67 THR A O 1
ATOM 533 N N . ASP A 1 68 ? -23.252 -3.713 11.119 1.00 72.88 68 ASP A N 1
ATOM 534 C CA . ASP A 1 68 ? -24.475 -3.642 11.946 1.00 72.88 68 ASP A CA 1
ATOM 535 C C . ASP A 1 68 ? -25.767 -3.785 11.119 1.00 72.88 68 ASP A C 1
ATOM 537 O O . ASP A 1 68 ? -26.818 -4.161 11.634 1.00 72.88 68 ASP A O 1
ATOM 541 N N . THR A 1 69 ? -25.691 -3.488 9.819 1.00 74.31 69 THR A N 1
ATOM 542 C CA . THR A 1 69 ? -26.808 -3.627 8.873 1.00 74.31 69 THR A CA 1
ATOM 543 C C . THR A 1 69 ? -26.835 -4.974 8.147 1.00 74.31 69 THR A C 1
ATOM 545 O O . THR A 1 69 ? -27.803 -5.264 7.447 1.00 74.31 69 THR A O 1
ATOM 548 N N . ILE A 1 70 ? -25.797 -5.803 8.301 1.00 81.19 70 ILE A N 1
ATOM 549 C CA . ILE A 1 70 ? -25.603 -7.045 7.554 1.00 81.19 70 ILE A CA 1
ATOM 550 C C . ILE A 1 70 ? -25.263 -8.181 8.517 1.00 81.19 70 ILE A C 1
ATOM 552 O O . ILE A 1 70 ? -24.192 -8.209 9.120 1.00 81.19 70 ILE A O 1
ATOM 556 N N . ASN A 1 71 ? -26.137 -9.185 8.597 1.00 84.88 71 ASN A N 1
ATOM 557 C CA . ASN A 1 71 ? -25.808 -10.392 9.343 1.00 84.88 71 ASN A CA 1
ATOM 558 C C . ASN A 1 71 ? -24.766 -11.224 8.576 1.00 84.88 71 ASN A C 1
ATOM 560 O O . ASN A 1 71 ? -25.085 -11.878 7.585 1.00 84.88 71 ASN A O 1
ATOM 564 N N . MET A 1 72 ? -23.519 -11.219 9.045 1.00 87.75 72 MET A N 1
ATOM 565 C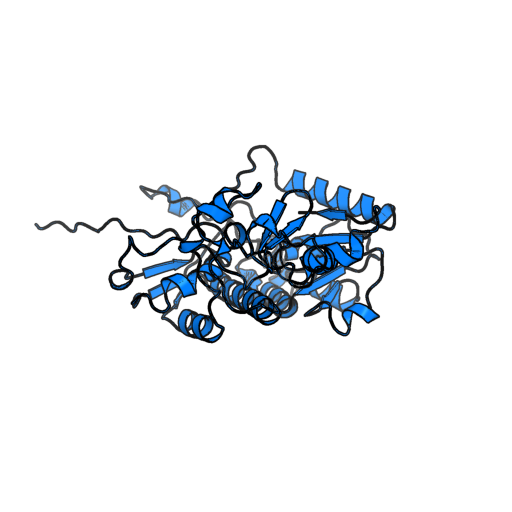 CA . MET A 1 72 ? -22.429 -11.964 8.411 1.00 87.75 72 MET A CA 1
ATOM 566 C C . MET A 1 72 ? -22.605 -13.490 8.500 1.00 87.75 72 MET A C 1
ATOM 568 O O . MET A 1 72 ? -22.044 -14.203 7.670 1.00 87.75 72 MET A O 1
ATOM 572 N N . GLU A 1 73 ? -23.413 -14.001 9.438 1.00 90.12 73 GLU A N 1
ATOM 573 C CA . GLU A 1 73 ? -23.752 -15.431 9.531 1.00 90.12 73 GLU A CA 1
ATOM 574 C C . GLU A 1 73 ? -24.568 -15.921 8.328 1.00 90.12 73 GLU A C 1
ATOM 576 O O . GLU A 1 73 ? -24.490 -17.093 7.970 1.00 90.12 73 GLU A O 1
ATOM 581 N N . THR A 1 74 ? -25.336 -15.032 7.682 1.00 88.62 74 THR A N 1
ATOM 582 C CA . THR A 1 74 ? -26.164 -15.375 6.514 1.00 88.62 74 THR A CA 1
ATOM 583 C C . THR A 1 74 ? -25.414 -15.249 5.190 1.00 88.62 74 THR A C 1
ATOM 585 O O . THR A 1 74 ? -26.012 -15.421 4.133 1.00 88.62 74 THR A O 1
ATOM 588 N N . ILE A 1 75 ? -24.132 -14.875 5.216 1.00 86.75 75 ILE A N 1
ATOM 589 C CA . ILE A 1 75 ? -23.343 -14.646 4.004 1.00 86.75 75 ILE A CA 1
ATOM 590 C C . ILE A 1 75 ? -22.643 -15.940 3.591 1.00 86.75 75 ILE A C 1
ATOM 592 O O . ILE A 1 75 ? -21.701 -16.395 4.239 1.00 86.75 75 ILE A O 1
ATOM 596 N N . ASP A 1 76 ? -23.066 -16.492 2.456 1.00 83.00 76 ASP A N 1
ATOM 597 C CA . ASP A 1 76 ? -22.519 -17.738 1.906 1.00 83.00 76 ASP A CA 1
ATOM 598 C C . ASP A 1 76 ? -21.160 -17.555 1.217 1.00 83.00 76 ASP A C 1
ATOM 600 O O . ASP A 1 76 ? -20.365 -18.497 1.118 1.00 83.00 76 ASP A O 1
ATOM 604 N N . ALA A 1 77 ? -20.894 -16.353 0.698 1.00 82.75 77 ALA A N 1
ATOM 605 C CA . ALA A 1 77 ? -19.711 -16.075 -0.101 1.00 82.75 77 ALA A CA 1
ATOM 606 C C . ALA A 1 77 ? -19.233 -14.621 0.005 1.00 82.75 77 ALA A C 1
ATOM 608 O O . ALA A 1 77 ? -20.034 -13.690 -0.034 1.00 82.75 77 ALA A O 1
ATOM 609 N N . ILE A 1 78 ? -17.912 -14.431 0.044 1.00 83.19 78 ILE A N 1
ATOM 610 C CA . ILE A 1 78 ? -17.243 -13.139 -0.154 1.00 83.19 78 ILE A CA 1
ATOM 611 C C . ILE A 1 78 ? -16.415 -13.225 -1.432 1.00 83.19 78 ILE A C 1
ATOM 613 O O . ILE A 1 78 ? -15.614 -14.143 -1.589 1.00 83.19 78 ILE A O 1
ATOM 617 N N . LEU A 1 79 ? -16.587 -12.262 -2.334 1.00 80.56 79 LEU A N 1
ATOM 618 C CA . LEU A 1 79 ? -15.791 -12.136 -3.551 1.00 80.56 79 LEU A CA 1
ATOM 619 C C . LEU A 1 79 ? -14.755 -11.022 -3.384 1.00 80.56 79 LEU A C 1
ATOM 621 O O . LEU A 1 79 ? -15.111 -9.866 -3.159 1.00 80.56 79 LEU A O 1
ATOM 625 N N . VAL A 1 80 ? -13.478 -11.358 -3.536 1.00 78.44 80 VAL A N 1
ATOM 626 C CA . VAL A 1 80 ? -12.368 -10.407 -3.457 1.00 78.44 80 VAL A CA 1
ATOM 627 C C . VAL A 1 80 ? -11.906 -10.061 -4.870 1.00 78.44 80 VAL A C 1
ATOM 629 O O . VAL A 1 80 ? -11.351 -10.897 -5.583 1.00 78.44 80 VAL A O 1
ATOM 632 N N . SER A 1 81 ? -12.156 -8.818 -5.283 1.00 73.38 81 SER A N 1
ATOM 633 C CA . SER A 1 81 ? -11.923 -8.362 -6.659 1.00 73.38 81 SER A CA 1
ATOM 634 C C . SER A 1 81 ? -10.471 -7.976 -6.954 1.00 73.38 81 SER A C 1
ATOM 636 O O . SER A 1 81 ? -10.046 -8.040 -8.103 1.00 73.38 81 SER A O 1
ATOM 638 N N . ASN A 1 82 ? -9.707 -7.561 -5.941 1.00 75.62 82 ASN A N 1
ATOM 639 C CA . ASN A 1 82 ? -8.314 -7.136 -6.074 1.00 75.62 82 ASN A CA 1
ATOM 640 C C . ASN A 1 82 ? -7.536 -7.367 -4.766 1.00 75.62 82 ASN A C 1
ATOM 642 O O . ASN A 1 82 ? -8.129 -7.615 -3.715 1.00 75.62 82 ASN A O 1
ATOM 646 N N . TYR A 1 83 ? -6.207 -7.268 -4.829 1.00 82.06 83 TYR A N 1
ATOM 647 C CA . TYR A 1 83 ? -5.339 -7.520 -3.676 1.00 82.06 83 TYR A CA 1
ATOM 648 C C . TYR A 1 83 ? -5.493 -6.480 -2.550 1.00 82.06 83 TYR A C 1
ATOM 650 O O . TYR A 1 83 ? -5.293 -6.818 -1.389 1.00 82.06 83 TYR A O 1
ATOM 658 N N . GLU A 1 84 ? -5.880 -5.233 -2.846 1.00 79.50 84 GLU A N 1
ATOM 659 C CA . GLU A 1 84 ? -6.053 -4.189 -1.823 1.00 79.50 84 GLU A CA 1
ATOM 660 C C . GLU A 1 84 ? -7.245 -4.479 -0.908 1.00 79.50 84 GLU A C 1
ATOM 662 O O . GLU A 1 84 ? -7.225 -4.141 0.271 1.00 79.50 84 GLU A O 1
ATOM 667 N N . SER A 1 85 ? -8.280 -5.151 -1.418 1.00 81.19 85 SER A N 1
ATOM 668 C CA . SER A 1 85 ? -9.453 -5.532 -0.628 1.00 81.19 85 SER A CA 1
ATOM 669 C C . SER A 1 85 ? -9.129 -6.496 0.525 1.00 81.19 85 SER A C 1
ATOM 671 O O . SER A 1 85 ? -9.913 -6.579 1.473 1.00 81.19 85 SER A O 1
ATOM 673 N N . PHE A 1 86 ? -7.972 -7.175 0.506 1.00 85.19 86 PHE A N 1
ATOM 674 C CA . PHE A 1 86 ? -7.547 -8.058 1.600 1.00 85.19 86 PHE A CA 1
ATOM 675 C C . PHE A 1 86 ? -7.378 -7.330 2.926 1.00 85.19 86 PHE A C 1
ATOM 677 O O . PHE A 1 86 ? -7.711 -7.888 3.965 1.00 85.19 86 PHE A O 1
ATOM 684 N N . THR A 1 87 ? -6.953 -6.068 2.913 1.00 84.69 87 THR A N 1
ATOM 685 C CA . THR A 1 87 ? -6.734 -5.300 4.147 1.00 84.69 87 THR A CA 1
ATOM 686 C C . THR 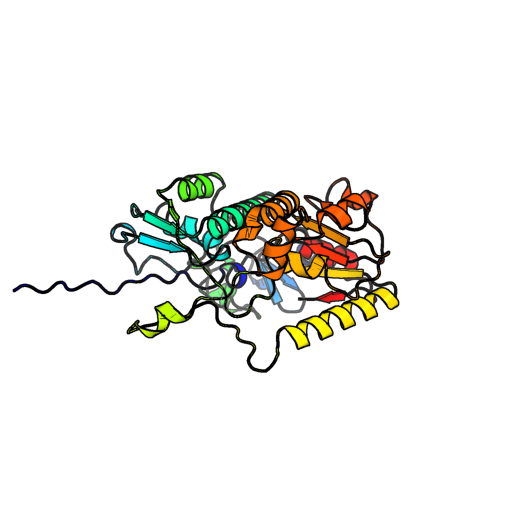A 1 87 ? -8.028 -5.044 4.922 1.00 84.69 87 THR A C 1
ATOM 688 O O . THR A 1 87 ? -7.990 -4.627 6.072 1.00 84.69 87 THR A O 1
ATOM 691 N N . GLY A 1 88 ? -9.192 -5.221 4.292 1.00 83.44 88 GLY A N 1
ATOM 692 C CA . GLY A 1 88 ? -10.489 -5.157 4.961 1.00 83.44 88 GLY A CA 1
ATOM 693 C C . GLY A 1 88 ? -11.002 -6.521 5.412 1.00 83.44 88 GLY A C 1
ATOM 694 O O . GLY A 1 88 ? -11.858 -6.587 6.286 1.00 83.44 88 GLY A O 1
ATOM 695 N N . LEU A 1 89 ? -10.499 -7.606 4.821 1.00 87.00 89 LEU A N 1
ATOM 696 C CA . LEU A 1 89 ? -11.103 -8.932 4.902 1.00 87.00 89 LEU A CA 1
ATOM 697 C C . LEU A 1 89 ? -11.221 -9.461 6.345 1.00 87.00 89 LEU A C 1
ATOM 699 O O . LEU A 1 89 ? -12.321 -9.894 6.693 1.00 87.00 89 LEU A O 1
ATOM 703 N N . PRO A 1 90 ? -10.199 -9.343 7.223 1.00 90.94 90 PRO A N 1
ATOM 704 C CA . PRO A 1 90 ? -10.320 -9.787 8.612 1.00 90.94 90 PRO A CA 1
ATOM 705 C C . PRO A 1 90 ? -11.469 -9.125 9.388 1.00 90.94 90 PRO A C 1
ATOM 707 O O . PRO A 1 90 ? -12.073 -9.772 10.235 1.00 90.94 90 PRO A O 1
ATOM 710 N N . PHE A 1 91 ? -11.841 -7.877 9.070 1.00 87.44 91 PHE A N 1
ATOM 711 C CA . PHE A 1 91 ? -12.960 -7.190 9.734 1.00 87.44 91 PHE A CA 1
ATOM 712 C C . PHE A 1 91 ? -14.330 -7.787 9.399 1.00 87.44 91 PHE A C 1
ATOM 714 O O . PHE A 1 91 ? -15.277 -7.602 10.158 1.00 87.44 91 PHE A O 1
ATOM 721 N N . TYR A 1 92 ? -14.443 -8.493 8.274 1.00 86.94 92 TYR A N 1
ATOM 722 C CA . TYR A 1 92 ? -15.680 -9.152 7.858 1.00 86.94 92 TYR A CA 1
ATOM 723 C C . TYR A 1 92 ? -15.685 -10.638 8.217 1.00 86.94 92 TYR A C 1
ATOM 725 O O . TYR A 1 92 ? -16.757 -11.228 8.340 1.00 86.94 92 TYR A O 1
ATOM 733 N N . THR A 1 93 ? -14.518 -11.259 8.404 1.00 88.56 93 THR A N 1
ATOM 734 C CA . THR A 1 93 ? -14.415 -12.697 8.679 1.00 88.56 93 THR A CA 1
ATOM 735 C C . THR A 1 93 ? -14.243 -13.027 10.157 1.00 88.56 93 THR A C 1
ATOM 737 O O . THR A 1 93 ? -14.749 -14.063 10.593 1.00 88.56 93 THR A O 1
ATOM 740 N N . GLU A 1 94 ? -13.517 -12.208 10.917 1.00 90.31 94 GLU A N 1
ATOM 741 C CA . GLU A 1 94 ? -13.140 -12.505 12.298 1.00 90.31 94 GLU A CA 1
ATOM 742 C C . GLU A 1 94 ? -14.120 -11.868 13.281 1.00 90.31 94 GLU A C 1
ATOM 744 O O . GLU A 1 94 ? -14.440 -10.687 13.191 1.00 90.31 94 GLU A O 1
ATOM 749 N N . ASN A 1 95 ? -14.588 -12.657 14.252 1.00 88.25 95 ASN A N 1
ATOM 750 C CA . ASN A 1 95 ? -15.555 -12.231 15.273 1.00 88.25 95 ASN A CA 1
ATOM 751 C C . ASN A 1 95 ? -16.906 -11.726 14.719 1.00 88.25 95 ASN A C 1
ATOM 753 O O . ASN A 1 95 ? -17.622 -11.008 15.413 1.00 88.25 95 ASN A O 1
ATOM 757 N N . THR A 1 96 ? -17.270 -12.112 13.491 1.00 87.56 96 THR A N 1
ATOM 758 C CA . THR A 1 96 ? -18.533 -11.717 12.836 1.00 87.56 96 THR A CA 1
ATOM 759 C C . THR A 1 96 ? -19.551 -12.851 12.687 1.00 87.56 96 THR A C 1
ATOM 761 O O . THR A 1 96 ? -20.691 -12.590 12.322 1.00 87.56 96 THR A O 1
ATOM 764 N N . GLY A 1 97 ? -19.153 -14.108 12.919 1.00 88.19 97 GLY A N 1
ATOM 765 C CA . GLY A 1 97 ? -19.986 -15.289 12.642 1.00 88.19 97 GLY A CA 1
ATOM 766 C C . GLY A 1 97 ? -19.940 -15.780 11.185 1.00 88.19 97 GLY A C 1
ATOM 767 O O . GLY A 1 97 ? -20.566 -16.786 10.855 1.00 88.19 97 GLY A O 1
ATOM 768 N N . PHE A 1 98 ? -19.161 -15.131 10.308 1.00 89.19 98 PHE A N 1
ATOM 769 C CA . PHE A 1 98 ? -19.001 -15.557 8.915 1.00 89.19 98 PHE A CA 1
ATOM 770 C C . PHE A 1 98 ? -18.424 -16.979 8.794 1.00 89.19 98 PHE A C 1
ATOM 772 O O . PHE A 1 98 ? -17.290 -17.251 9.215 1.00 89.19 98 PHE A O 1
ATOM 779 N N . SER A 1 99 ? -19.188 -17.856 8.138 1.00 88.69 99 SER A N 1
ATOM 780 C CA . SER A 1 99 ? -18.844 -19.263 7.878 1.00 88.69 99 SER A CA 1
ATOM 781 C C . SER A 1 99 ? -18.865 -19.645 6.388 1.00 88.69 99 SER A C 1
ATOM 783 O O . SER A 1 99 ? -18.613 -20.801 6.044 1.00 88.69 99 SER A O 1
ATOM 785 N N . GLY A 1 100 ? -19.132 -18.677 5.505 1.00 81.94 100 GLY A N 1
ATOM 786 C CA . GLY A 1 100 ? -19.148 -18.860 4.057 1.00 81.94 100 GLY A CA 1
ATOM 787 C C . GLY A 1 100 ? -17.764 -19.072 3.428 1.00 81.94 100 GLY A C 1
ATOM 788 O O . GLY A 1 100 ? -16.740 -19.213 4.102 1.00 81.94 100 GLY A O 1
ATOM 789 N N . LYS A 1 101 ? -17.726 -19.087 2.092 1.00 81.31 101 LYS A N 1
ATOM 790 C CA . LYS A 1 101 ? -16.499 -19.261 1.291 1.00 81.31 101 LYS A CA 1
ATOM 791 C C . LYS A 1 101 ? -15.945 -17.930 0.795 1.00 81.31 101 LYS A C 1
ATOM 793 O O . LYS A 1 101 ? -16.695 -16.992 0.547 1.00 81.31 101 LYS A O 1
ATOM 798 N N . ILE A 1 102 ? -14.634 -17.858 0.591 1.00 83.56 102 ILE A N 1
ATOM 799 C CA . ILE A 1 102 ? -13.982 -16.661 0.049 1.00 83.56 102 ILE A CA 1
ATOM 800 C C . ILE A 1 102 ? -13.491 -16.987 -1.361 1.00 83.56 102 ILE A C 1
ATOM 802 O O . ILE A 1 102 ? -12.766 -17.954 -1.564 1.00 83.56 102 ILE A O 1
ATOM 806 N N . TYR A 1 103 ? -13.901 -16.204 -2.352 1.00 78.62 103 TYR A N 1
ATOM 807 C CA . TYR A 1 103 ? -13.508 -16.381 -3.746 1.00 78.62 103 TYR A CA 1
ATOM 808 C C . TYR A 1 103 ? -12.550 -15.268 -4.154 1.00 78.62 103 TYR A C 1
ATOM 810 O O . TYR A 1 103 ? -12.842 -14.091 -3.949 1.00 78.62 103 TYR A O 1
ATOM 818 N N . VAL A 1 104 ? -11.405 -15.622 -4.728 1.00 78.38 104 VAL A N 1
ATOM 819 C CA . VAL A 1 104 ? -10.345 -14.668 -5.079 1.00 78.38 104 VAL A CA 1
ATOM 820 C C . VAL A 1 104 ? -9.409 -15.261 -6.113 1.00 78.38 104 VAL A C 1
ATOM 822 O O . VAL A 1 104 ? -9.246 -16.462 -6.165 1.00 78.38 104 VAL A O 1
ATOM 825 N N . THR A 1 105 ? -8.740 -14.461 -6.929 1.00 79.88 105 THR A N 1
ATOM 826 C CA . THR A 1 105 ? -7.696 -14.993 -7.823 1.00 79.88 105 THR A CA 1
ATOM 827 C C . THR A 1 105 ? -6.429 -15.368 -7.057 1.00 79.88 105 THR A C 1
ATOM 829 O O . THR A 1 105 ? -6.136 -14.735 -6.043 1.00 79.88 105 THR A O 1
ATOM 832 N N . GLU A 1 106 ? -5.642 -16.324 -7.555 1.00 79.88 106 GLU A N 1
ATOM 833 C CA . GLU A 1 106 ? -4.393 -16.728 -6.893 1.00 79.88 106 GLU A CA 1
ATOM 834 C C . GLU A 1 106 ? -3.439 -15.545 -6.715 1.00 79.88 106 GLU A C 1
ATOM 836 O O . GLU A 1 106 ? -2.969 -15.284 -5.608 1.00 79.88 106 GLU A O 1
ATOM 841 N N . ILE A 1 107 ? -3.251 -14.750 -7.768 1.00 80.06 107 ILE A N 1
ATOM 842 C CA . ILE A 1 107 ? -2.350 -13.601 -7.727 1.00 80.06 107 ILE A CA 1
ATOM 843 C C . ILE A 1 107 ? -2.816 -12.523 -6.737 1.00 80.06 107 ILE A C 1
ATOM 845 O O . ILE A 1 107 ? -2.014 -11.981 -5.975 1.00 80.06 107 ILE A O 1
ATOM 849 N N . ALA A 1 108 ? -4.126 -12.255 -6.676 1.00 82.88 108 ALA A N 1
ATOM 850 C CA . ALA A 1 108 ? -4.685 -11.321 -5.702 1.00 82.88 108 ALA A CA 1
ATOM 851 C C . ALA A 1 108 ? -4.533 -11.832 -4.265 1.00 82.88 108 ALA A C 1
ATOM 853 O O . ALA A 1 108 ? -4.279 -11.025 -3.377 1.00 82.88 108 ALA A O 1
ATOM 854 N N . PHE A 1 109 ? -4.644 -13.145 -4.039 1.00 85.31 109 PHE A N 1
ATOM 855 C CA . PHE A 1 109 ? -4.395 -13.747 -2.730 1.00 85.31 109 PHE A CA 1
ATOM 856 C C . PHE A 1 109 ? -2.952 -13.560 -2.285 1.00 85.31 109 PHE A C 1
ATOM 858 O O . PHE A 1 109 ? -2.710 -13.075 -1.180 1.00 85.31 109 PHE A O 1
ATOM 865 N N . GLN A 1 110 ? -1.995 -13.898 -3.147 1.00 87.00 110 GLN A N 1
ATOM 866 C CA . GLN A 1 110 ? -0.593 -13.816 -2.770 1.00 87.00 110 GLN A CA 1
ATOM 867 C C . GLN A 1 110 ? -0.160 -12.360 -2.523 1.00 87.00 110 GLN A C 1
ATOM 869 O O . GLN A 1 110 ? 0.464 -12.063 -1.504 1.00 87.00 110 GLN A O 1
ATOM 874 N N . TYR A 1 111 ? -0.544 -11.424 -3.402 1.00 89.38 111 TYR A N 1
ATOM 875 C CA . TYR A 1 111 ? -0.261 -9.999 -3.195 1.00 89.38 111 TYR A CA 1
ATOM 876 C C . TYR A 1 111 ? -1.020 -9.418 -1.999 1.00 89.38 111 TYR A C 1
ATOM 878 O O . TYR A 1 111 ? -0.463 -8.622 -1.246 1.00 89.38 111 TYR A O 1
ATOM 886 N N . GLY A 1 112 ? -2.269 -9.835 -1.787 1.00 89.19 112 GLY A N 1
ATOM 887 C CA . GLY A 1 112 ? -3.076 -9.399 -0.652 1.00 89.19 112 GLY A CA 1
ATOM 888 C C . GLY A 1 112 ? -2.470 -9.831 0.679 1.00 89.19 112 GLY A C 1
ATOM 889 O O . GLY A 1 112 ? -2.418 -9.038 1.616 1.00 89.19 112 GLY A O 1
ATOM 890 N N . LYS A 1 113 ? -1.930 -11.053 0.745 1.00 91.62 113 LYS A N 1
ATOM 891 C CA . LYS A 1 113 ? -1.183 -11.547 1.904 1.00 91.62 113 LYS A CA 1
ATOM 892 C C . LYS A 1 113 ? 0.046 -10.681 2.200 1.00 91.62 113 LYS A C 1
ATOM 894 O O . LYS A 1 113 ? 0.167 -10.211 3.326 1.00 91.62 113 LYS A O 1
ATOM 899 N N . LEU A 1 114 ? 0.899 -10.412 1.204 1.00 92.38 114 LEU A N 1
ATOM 900 C CA . LEU A 1 114 ? 2.073 -9.543 1.386 1.00 92.38 114 LEU A CA 1
ATOM 901 C C . LEU A 1 114 ? 1.677 -8.136 1.859 1.00 92.38 114 LEU A C 1
ATOM 903 O O . LEU A 1 114 ? 2.325 -7.567 2.732 1.00 92.38 114 LEU A O 1
ATOM 907 N N . LEU A 1 115 ? 0.593 -7.577 1.314 1.00 90.88 115 LEU A N 1
ATOM 908 C CA . LEU A 1 115 ? 0.104 -6.263 1.728 1.00 90.88 115 LEU A CA 1
ATOM 909 C C . LEU A 1 115 ? -0.352 -6.255 3.198 1.00 90.88 115 LEU A C 1
ATOM 911 O O . LEU A 1 115 ? -0.066 -5.308 3.927 1.00 90.88 115 LEU A O 1
ATOM 915 N N . MET A 1 116 ? -1.047 -7.302 3.652 1.00 91.81 116 MET A N 1
ATOM 916 C CA . MET A 1 116 ? -1.445 -7.418 5.058 1.00 91.81 116 MET A CA 1
ATOM 917 C C . MET A 1 116 ? -0.245 -7.613 5.991 1.00 91.81 116 MET A C 1
ATOM 919 O O . MET A 1 116 ? -0.222 -6.994 7.053 1.00 91.81 116 MET A O 1
ATOM 923 N N . GLU A 1 117 ? 0.743 -8.422 5.595 1.00 93.81 117 GLU A N 1
ATOM 924 C CA . GLU A 1 117 ? 1.988 -8.637 6.348 1.00 93.81 117 GLU A CA 1
ATOM 925 C C . GLU A 1 117 ? 2.773 -7.327 6.516 1.00 93.81 117 GLU A C 1
ATOM 927 O O . GLU A 1 117 ? 3.164 -6.987 7.632 1.00 93.81 117 GLU A O 1
ATOM 932 N N . GLU A 1 118 ? 2.923 -6.540 5.444 1.00 92.50 118 GLU A N 1
ATOM 933 C CA . GLU A 1 118 ? 3.570 -5.225 5.511 1.00 92.50 118 GLU A CA 1
ATOM 934 C C . GLU A 1 118 ? 2.842 -4.277 6.473 1.00 92.50 118 GLU A C 1
ATOM 936 O O . GLU A 1 118 ? 3.473 -3.612 7.300 1.00 92.50 118 GLU A O 1
ATOM 941 N N . LEU A 1 119 ? 1.511 -4.193 6.366 1.00 89.56 119 LEU A N 1
ATOM 942 C CA . LEU A 1 119 ? 0.730 -3.308 7.224 1.00 89.56 119 LEU A CA 1
ATOM 943 C C . LEU A 1 119 ? 0.849 -3.714 8.692 1.00 89.56 119 LEU A C 1
ATOM 945 O O . LEU A 1 119 ? 1.077 -2.837 9.522 1.00 89.56 119 LEU A O 1
ATOM 949 N N . LEU A 1 120 ? 0.741 -5.008 9.007 1.00 90.62 120 LEU A N 1
ATOM 950 C CA . LEU A 1 120 ? 0.911 -5.524 10.368 1.00 90.62 120 LEU A CA 1
ATOM 951 C C . LEU A 1 120 ? 2.284 -5.166 10.933 1.00 90.62 120 LEU A C 1
ATOM 953 O O . LEU A 1 120 ? 2.363 -4.636 12.040 1.00 90.62 120 LEU A O 1
ATOM 957 N N . GLU A 1 121 ? 3.349 -5.350 10.153 1.00 90.25 121 GLU A N 1
ATOM 958 C CA . GLU A 1 121 ? 4.693 -4.973 10.580 1.00 90.25 121 GLU A CA 1
ATOM 959 C C . GLU A 1 121 ? 4.803 -3.466 10.863 1.00 90.25 121 GLU A C 1
ATOM 961 O O . GLU A 1 121 ? 5.416 -3.046 11.848 1.00 90.25 121 GLU A O 1
ATOM 966 N N . PHE A 1 122 ? 4.174 -2.615 10.047 1.00 86.31 122 PHE A N 1
ATOM 967 C CA . PHE A 1 122 ? 4.110 -1.185 10.343 1.00 86.31 122 PHE A CA 1
ATOM 968 C C . PHE A 1 122 ? 3.309 -0.875 11.604 1.00 86.31 122 PHE A C 1
ATOM 970 O O . PHE A 1 122 ? 3.722 0.018 12.347 1.00 86.31 122 PHE A O 1
ATOM 977 N N . MET A 1 123 ? 2.217 -1.595 11.870 1.00 84.88 123 MET A N 1
ATOM 978 C CA . MET A 1 123 ? 1.437 -1.418 13.095 1.00 84.88 123 MET A CA 1
ATOM 979 C C . MET A 1 123 ? 2.236 -1.820 14.340 1.00 84.88 123 MET A C 1
ATOM 981 O O . MET A 1 123 ? 2.233 -1.081 15.322 1.00 84.88 123 MET A O 1
ATOM 985 N N . GLU A 1 124 ? 2.985 -2.923 14.289 1.00 84.12 124 GLU A N 1
ATOM 986 C CA . GLU A 1 124 ? 3.839 -3.389 15.392 1.00 84.12 124 GLU A CA 1
ATOM 987 C C . GLU A 1 124 ? 4.982 -2.413 15.714 1.00 84.12 124 GLU A C 1
ATOM 989 O O . GLU A 1 124 ? 5.382 -2.263 16.869 1.00 84.12 124 GLU A O 1
ATOM 994 N N . ARG A 1 125 ? 5.496 -1.691 14.708 1.00 81.44 125 ARG A N 1
ATOM 995 C CA . ARG A 1 125 ? 6.557 -0.680 14.882 1.00 81.44 125 ARG A CA 1
ATOM 996 C C . ARG A 1 125 ? 6.074 0.611 15.570 1.00 81.44 125 ARG A C 1
ATOM 998 O O . ARG A 1 125 ? 6.910 1.485 15.840 1.00 81.44 125 ARG A O 1
ATOM 1005 N N . ILE A 1 126 ? 4.769 0.790 15.791 1.00 78.19 126 ILE A N 1
ATOM 1006 C CA . ILE A 1 126 ? 4.191 2.018 16.353 1.00 78.19 126 ILE A CA 1
ATOM 1007 C C . ILE A 1 126 ? 4.175 1.950 17.881 1.00 78.19 126 ILE A C 1
ATOM 1009 O O . ILE A 1 126 ? 3.449 1.176 18.494 1.00 78.19 126 ILE A O 1
AT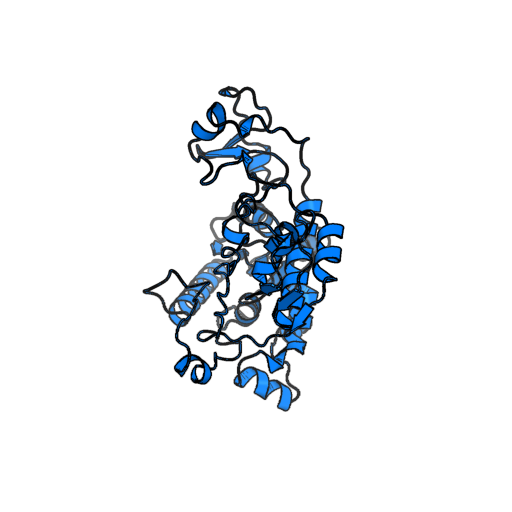OM 1013 N N . GLU A 1 127 ? 4.929 2.850 18.509 1.00 68.81 127 GLU A N 1
ATOM 1014 C CA . GLU A 1 127 ? 4.847 3.100 19.948 1.00 68.81 127 GLU A CA 1
ATOM 1015 C C . GLU A 1 127 ? 3.552 3.875 20.251 1.00 68.81 127 GLU A C 1
ATOM 1017 O O . GLU A 1 127 ? 3.484 5.091 20.058 1.00 68.81 127 GLU A O 1
ATOM 1022 N N . ALA A 1 128 ? 2.501 3.176 20.682 1.00 64.81 128 ALA A N 1
ATOM 1023 C CA . ALA A 1 128 ? 1.214 3.781 21.016 1.00 64.81 128 ALA A CA 1
ATOM 1024 C C . ALA A 1 128 ? 1.036 3.973 22.530 1.00 64.81 128 ALA A C 1
ATOM 1026 O O . ALA A 1 128 ? 1.446 3.148 23.348 1.00 64.81 128 ALA A O 1
ATOM 1027 N N . ARG A 1 129 ? 0.381 5.076 22.909 1.00 66.56 129 ARG A N 1
ATOM 1028 C CA . ARG A 1 129 ? -0.110 5.297 24.277 1.00 66.56 129 ARG A CA 1
ATOM 1029 C C . ARG A 1 129 ? -1.324 4.397 24.564 1.00 66.56 129 ARG A C 1
ATOM 1031 O O . ARG A 1 129 ? -1.965 3.945 23.615 1.00 66.56 129 ARG A O 1
ATOM 1038 N N . PRO A 1 130 ? -1.678 4.182 25.847 1.00 66.25 130 PRO A N 1
ATOM 1039 C CA . PRO A 1 130 ? -2.899 3.470 26.217 1.00 66.25 130 PRO A CA 1
ATOM 1040 C C . PRO A 1 130 ? -4.130 4.051 25.515 1.00 66.25 130 PRO A C 1
ATOM 1042 O O . PRO A 1 130 ? -4.224 5.270 25.345 1.00 66.25 130 PRO A O 1
ATOM 1045 N N . GLU A 1 131 ? -5.072 3.186 25.134 1.00 69.25 131 GLU A N 1
ATOM 1046 C CA . GLU A 1 131 ? -6.305 3.600 24.464 1.00 69.25 131 GLU A CA 1
ATOM 1047 C C . GLU A 1 131 ? -7.091 4.615 25.311 1.00 69.25 131 GLU A C 1
ATOM 1049 O O . GLU A 1 131 ? -7.553 4.315 26.413 1.00 69.25 131 GLU A O 1
ATOM 1054 N N . ASP A 1 132 ? -7.289 5.821 24.772 1.00 80.19 132 ASP A N 1
ATOM 1055 C CA . ASP A 1 132 ? -8.197 6.823 25.327 1.00 80.19 132 ASP A CA 1
ATOM 1056 C C . ASP A 1 132 ? -9.134 7.336 24.223 1.00 80.19 132 ASP A C 1
ATOM 1058 O O . ASP A 1 132 ? -8.711 7.841 23.183 1.00 80.19 132 ASP A O 1
ATOM 1062 N N . LYS A 1 133 ? -10.440 7.191 24.463 1.00 85.50 133 LYS A N 1
ATOM 1063 C CA . LYS A 1 133 ? -11.513 7.514 23.513 1.00 85.50 133 LYS A CA 1
ATOM 1064 C C . LYS A 1 133 ? -12.105 8.910 23.731 1.00 85.50 133 LYS A C 1
ATOM 1066 O O . LYS A 1 133 ? -13.046 9.281 23.036 1.00 85.50 133 LYS A O 1
ATOM 1071 N N . LYS A 1 134 ? -11.588 9.714 24.671 1.00 88.25 134 LYS A N 1
ATOM 1072 C CA . LYS A 1 134 ? -12.124 11.060 24.968 1.00 88.25 134 LYS A CA 1
ATOM 1073 C C . LYS A 1 134 ? -12.166 11.973 23.749 1.00 88.25 134 LYS A C 1
ATOM 1075 O O . LYS A 1 134 ? -13.131 12.716 23.592 1.00 88.25 134 LYS A O 1
ATOM 1080 N N . TRP A 1 135 ? -11.146 11.908 22.894 1.00 87.31 135 TRP A N 1
ATOM 1081 C CA . TRP A 1 135 ? -11.062 12.741 21.695 1.00 87.31 135 TRP A CA 1
ATOM 1082 C C . TRP A 1 135 ? -12.152 12.418 20.662 1.00 87.31 135 TRP A C 1
ATOM 1084 O O . TRP A 1 135 ? -12.508 13.294 19.881 1.00 87.31 135 TRP A O 1
ATOM 1094 N N . LYS A 1 136 ? -12.705 11.194 20.682 1.00 88.81 136 LYS A N 1
ATOM 1095 C CA . LYS A 1 136 ? -13.737 10.724 19.743 1.00 88.81 136 LYS A CA 1
ATOM 1096 C C . LYS A 1 136 ? -15.109 11.347 19.981 1.00 88.81 136 LYS A C 1
ATOM 1098 O O . LYS A 1 136 ? -15.976 11.243 19.121 1.00 88.81 136 LYS A O 1
ATOM 1103 N N . LYS A 1 137 ? -15.328 11.957 21.149 1.00 89.69 137 LYS A N 1
ATOM 1104 C CA . LYS A 1 137 ? -16.591 12.623 21.477 1.00 89.69 137 LYS A CA 1
ATOM 1105 C C . LYS A 1 137 ? -16.819 13.789 20.521 1.00 89.69 137 LYS A C 1
ATOM 1107 O O . LYS A 1 137 ? -15.915 14.602 20.333 1.00 89.69 137 LYS A O 1
ATOM 1112 N N . GLU A 1 138 ? -18.038 13.914 20.002 1.00 88.06 138 GLU A N 1
ATOM 1113 C CA . GLU A 1 138 ? -18.435 14.984 19.074 1.00 88.06 138 GLU A CA 1
ATOM 1114 C C . GLU A 1 138 ? -18.123 16.384 19.630 1.00 88.06 138 GLU A C 1
ATOM 1116 O O . GLU A 1 138 ? -17.614 17.252 18.924 1.00 88.06 138 GLU A O 1
ATOM 1121 N N . GLU A 1 139 ? -18.292 16.570 20.941 1.00 88.38 139 GLU A N 1
ATOM 1122 C CA . GLU A 1 139 ? -17.950 17.801 21.664 1.00 88.38 139 GLU A CA 1
ATOM 1123 C C . GLU A 1 139 ? -16.471 18.217 21.553 1.00 88.38 139 GLU A C 1
ATOM 1125 O O . GLU A 1 139 ? -16.132 19.373 21.838 1.00 88.38 139 GLU A O 1
ATOM 1130 N N . VAL A 1 140 ? -15.591 17.276 21.200 1.00 89.25 140 VAL A N 1
ATOM 1131 C CA . VAL A 1 140 ? -14.148 17.457 21.035 1.00 89.25 140 VAL A CA 1
ATOM 1132 C C . VAL A 1 140 ? -13.786 17.449 19.555 1.00 89.25 140 VAL A C 1
ATOM 1134 O O . VAL A 1 140 ? -13.327 18.474 19.051 1.00 89.25 140 VAL A O 1
ATOM 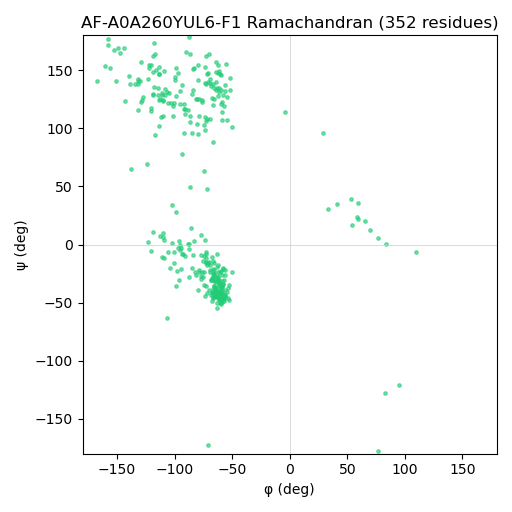1137 N N . CYS A 1 141 ? -14.009 16.334 18.849 1.00 86.38 141 CYS A N 1
ATOM 1138 C CA . CYS A 1 141 ? -13.584 16.187 17.455 1.00 86.38 141 CYS A CA 1
ATOM 1139 C C . CYS A 1 141 ? -14.356 17.100 16.494 1.00 86.38 141 CYS A C 1
ATOM 1141 O O . CYS A 1 141 ? -13.776 17.573 15.518 1.00 86.38 141 CYS A O 1
ATOM 1143 N N . GLY A 1 142 ? -15.611 17.441 16.806 1.00 85.69 142 GLY A N 1
ATOM 1144 C CA . GLY A 1 142 ? -16.400 18.411 16.043 1.00 85.69 142 GLY A CA 1
ATOM 1145 C C . GLY A 1 142 ? -15.859 19.842 16.132 1.00 85.69 142 GLY A C 1
ATOM 1146 O O . GLY A 1 142 ? -16.223 20.693 15.328 1.00 85.69 142 GLY A O 1
ATOM 1147 N N . LYS A 1 143 ? -14.955 20.121 17.083 1.00 88.44 143 LYS A N 1
ATOM 1148 C CA . LYS A 1 143 ? -14.270 21.417 17.222 1.00 88.44 143 LYS A CA 1
ATOM 1149 C C . LYS A 1 143 ? -12.902 21.450 16.538 1.00 88.44 143 LYS A C 1
ATOM 1151 O O . LYS A 1 143 ? -12.218 22.471 16.630 1.00 88.44 143 LYS A O 1
ATOM 1156 N N . PHE A 1 144 ? -12.465 20.356 15.912 1.00 87.75 144 PHE A N 1
ATOM 1157 C CA . PHE A 1 144 ? -11.221 20.350 15.147 1.00 87.75 144 PHE A CA 1
ATOM 1158 C C . PHE A 1 144 ? -11.410 21.153 13.860 1.00 87.75 144 PHE A C 1
ATOM 1160 O O . PHE A 1 144 ? -12.478 21.145 13.260 1.00 87.75 144 PHE A O 1
ATOM 1167 N N . SER A 1 145 ? -10.359 21.829 13.404 1.00 84.62 145 SER A N 1
ATOM 1168 C CA . SER A 1 145 ? -10.331 22.470 12.081 1.00 84.62 145 SER A CA 1
ATOM 1169 C C . SER A 1 145 ? -10.378 21.454 10.932 1.00 84.62 145 SER A C 1
ATOM 1171 O O . SER A 1 145 ? -10.763 21.785 9.815 1.00 84.62 145 SER A O 1
ATOM 1173 N N . ASN A 1 146 ? -9.984 20.213 11.213 1.00 83.62 146 ASN A N 1
ATOM 1174 C CA . ASN A 1 146 ? -10.025 19.050 10.335 1.00 83.62 146 ASN A CA 1
ATOM 1175 C C . ASN A 1 146 ? -10.821 17.920 11.015 1.00 83.62 146 ASN A C 1
ATOM 1177 O O . ASN A 1 146 ? -10.223 16.927 11.443 1.00 83.62 146 ASN A O 1
ATOM 1181 N N . PRO A 1 147 ? -12.148 18.071 11.172 1.00 80.12 147 PRO A N 1
ATOM 1182 C CA . PRO A 1 147 ? -12.957 17.044 11.805 1.00 80.12 147 PRO A CA 1
ATOM 1183 C C . PRO A 1 147 ? -12.899 15.743 10.982 1.00 80.12 147 PRO A C 1
ATOM 1185 O O . PRO A 1 147 ? -12.763 15.792 9.754 1.00 80.12 147 PRO A O 1
ATOM 1188 N N . PRO A 1 148 ? -12.976 14.573 11.632 1.00 79.38 148 PRO A N 1
ATOM 1189 C CA . PRO A 1 148 ? -13.057 13.295 10.937 1.00 79.38 148 PRO A CA 1
ATOM 1190 C C . PRO A 1 148 ? -14.243 13.250 9.963 1.00 79.38 148 PRO A C 1
ATOM 1192 O O . PRO A 1 148 ? -15.340 13.681 10.305 1.00 79.38 148 PRO A O 1
ATOM 1195 N N . PHE A 1 149 ? -14.037 12.706 8.759 1.00 75.12 149 PHE A N 1
ATOM 1196 C CA . PHE A 1 149 ? -15.106 12.579 7.752 1.00 75.12 149 PHE A CA 1
ATOM 1197 C C . PHE A 1 149 ? -16.186 11.560 8.141 1.00 75.12 149 PHE A C 1
ATOM 1199 O O . PHE A 1 149 ? -17.307 11.631 7.650 1.00 75.12 149 PHE A O 1
ATOM 1206 N N . GLN A 1 150 ? -15.835 10.601 8.996 1.00 80.62 150 GLN A N 1
ATOM 1207 C CA . GLN A 1 150 ? -16.711 9.549 9.504 1.00 80.62 150 GLN A CA 1
ATOM 1208 C C . GLN A 1 150 ? -16.621 9.505 11.021 1.00 80.62 150 GLN A C 1
ATOM 1210 O O . GLN A 1 150 ? -15.618 9.927 11.601 1.00 80.62 150 GLN A O 1
ATOM 1215 N N . ASN A 1 151 ? -17.663 8.964 11.645 1.00 83.25 151 ASN A N 1
ATOM 1216 C CA . ASN A 1 151 ? -17.789 8.880 13.089 1.00 83.25 151 ASN A CA 1
ATOM 1217 C C . ASN A 1 151 ? -16.625 8.079 13.713 1.00 83.25 151 ASN A C 1
ATOM 1219 O O . ASN A 1 151 ? -16.542 6.865 13.510 1.00 83.25 151 ASN A O 1
ATOM 1223 N N . PRO A 1 152 ? -15.747 8.707 14.520 1.00 83.94 152 PRO A N 1
ATOM 1224 C CA . PRO A 1 152 ? -14.614 8.016 15.137 1.00 83.94 152 PRO A CA 1
ATOM 1225 C C . PRO A 1 152 ? -15.005 6.907 16.114 1.00 83.94 152 PRO A C 1
ATOM 1227 O O . PRO A 1 152 ? -14.179 6.051 16.441 1.00 83.94 152 PRO A O 1
ATOM 1230 N N . ALA A 1 153 ? -16.246 6.921 16.613 1.00 84.62 153 ALA A N 1
ATOM 1231 C CA . ALA A 1 153 ? -16.760 5.888 17.504 1.00 84.62 153 ALA A CA 1
ATOM 1232 C C . ALA A 1 153 ? -16.889 4.517 16.817 1.00 84.62 153 ALA A C 1
ATOM 1234 O O . ALA A 1 153 ? -16.794 3.500 17.498 1.00 84.62 153 ALA A O 1
ATOM 1235 N N . GLU A 1 154 ? -17.050 4.491 15.492 1.00 82.81 154 GLU A N 1
ATOM 1236 C CA . GLU A 1 154 ? -17.157 3.265 14.685 1.00 82.81 154 GLU A CA 1
ATOM 1237 C C . GLU A 1 154 ? -15.788 2.686 14.305 1.00 82.81 154 GLU A C 1
ATOM 1239 O O . GLU A 1 154 ? -15.690 1.577 13.777 1.00 82.81 154 GLU A O 1
ATOM 1244 N N . TRP A 1 155 ? -14.709 3.429 14.563 1.00 84.38 155 TRP A N 1
ATOM 1245 C CA . TRP A 1 155 ? -13.365 2.993 14.204 1.00 84.38 155 TRP A CA 1
ATOM 1246 C C . TRP A 1 155 ? -12.914 1.879 15.135 1.00 84.38 155 TRP A C 1
ATOM 1248 O O . TRP A 1 155 ? -13.122 1.945 16.352 1.00 84.38 155 TRP A O 1
ATOM 1258 N N . ARG A 1 156 ? -12.268 0.869 14.552 1.00 82.19 156 ARG A N 1
ATOM 1259 C CA . ARG A 1 156 ? -11.746 -0.287 15.280 1.00 82.19 156 ARG A CA 1
ATOM 1260 C C . ARG A 1 156 ? -10.218 -0.313 15.236 1.00 82.19 156 ARG A C 1
ATOM 1262 O O . ARG A 1 156 ? -9.637 0.202 14.277 1.00 82.19 156 ARG A O 1
ATOM 1269 N N . PRO A 1 157 ? -9.565 -0.913 16.244 1.00 86.06 157 PRO A N 1
ATOM 1270 C CA . PRO A 1 157 ? -8.143 -1.223 16.171 1.00 86.06 157 PRO A CA 1
ATOM 1271 C C . PRO A 1 157 ? -7.814 -2.068 14.935 1.00 86.06 157 PRO A C 1
ATOM 1273 O O . PRO A 1 157 ? -8.675 -2.780 14.412 1.00 86.06 157 PRO A O 1
ATOM 1276 N N . PHE A 1 158 ? -6.563 -1.996 14.480 1.00 87.38 158 PHE A N 1
ATOM 1277 C CA . PHE A 1 158 ? -6.062 -2.899 13.444 1.00 87.38 158 PHE A CA 1
ATOM 1278 C C . PHE A 1 158 ? -6.141 -4.360 13.931 1.00 87.38 158 PHE A C 1
ATOM 1280 O O . PHE A 1 158 ? -5.993 -4.624 15.126 1.00 87.38 158 PHE A O 1
ATOM 1287 N N . TYR A 1 159 ? -6.395 -5.300 13.021 1.00 89.50 159 TYR A N 1
ATOM 1288 C CA . TYR A 1 159 ? -6.432 -6.729 13.348 1.00 89.50 159 TYR A CA 1
ATOM 1289 C C . TYR A 1 159 ? -5.030 -7.268 13.666 1.00 89.50 159 TYR A C 1
ATOM 1291 O O . TYR A 1 159 ? -4.020 -6.641 13.360 1.00 89.50 159 TYR A O 1
ATOM 1299 N N . THR A 1 160 ? -4.954 -8.442 14.281 1.00 92.31 160 THR A N 1
ATOM 1300 C CA . THR A 1 160 ? -3.6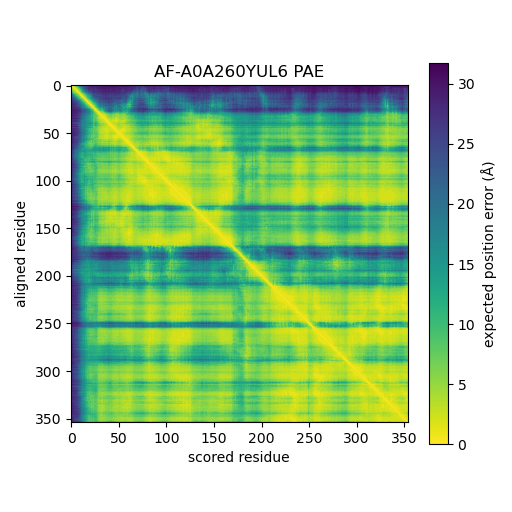88 -9.092 14.645 1.00 92.31 160 THR A CA 1
ATOM 1301 C C . THR A 1 160 ? -3.158 -10.004 13.537 1.00 92.31 160 THR A C 1
ATOM 1303 O O . THR A 1 160 ? -3.880 -10.412 12.624 1.00 92.31 160 THR A O 1
ATOM 1306 N N . THR A 1 161 ? -1.892 -10.402 13.652 1.00 92.31 161 THR A N 1
ATOM 1307 C CA . THR A 1 161 ? -1.287 -11.434 12.796 1.00 92.31 161 THR A CA 1
ATOM 1308 C C . THR A 1 161 ? -2.051 -12.761 12.878 1.00 92.31 161 THR A C 1
ATOM 1310 O O . THR A 1 161 ? -2.212 -13.451 11.872 1.00 92.31 161 THR A O 1
ATOM 1313 N N . GLU A 1 162 ? -2.607 -13.095 14.046 1.00 93.00 162 GLU A N 1
ATOM 1314 C CA . GLU A 1 162 ? -3.449 -14.282 14.213 1.00 93.00 162 GLU A CA 1
ATOM 1315 C C . GLU A 1 162 ? -4.764 -14.164 13.427 1.00 93.00 162 GLU A C 1
ATOM 1317 O O . GLU A 1 162 ? -5.127 -15.088 12.699 1.00 93.00 162 GLU A O 1
ATOM 1322 N N . ASP A 1 163 ? -5.436 -13.009 13.506 1.00 92.19 163 ASP A N 1
ATOM 1323 C CA . ASP A 1 163 ? -6.658 -12.720 12.744 1.00 92.19 163 ASP A CA 1
ATOM 1324 C C . ASP A 1 163 ? -6.416 -12.844 11.232 1.00 92.19 163 ASP A C 1
ATOM 1326 O O . ASP A 1 163 ? -7.221 -13.443 10.516 1.00 92.19 163 ASP A O 1
ATOM 1330 N N . MET A 1 164 ? -5.278 -12.335 10.744 1.00 92.81 164 MET A N 1
ATOM 1331 C CA . MET A 1 164 ? -4.870 -12.469 9.344 1.00 92.81 164 MET A CA 1
ATOM 1332 C C . MET A 1 164 ? -4.703 -13.942 8.946 1.00 92.81 164 MET A C 1
ATOM 1334 O O . MET A 1 164 ? -5.255 -14.371 7.932 1.00 92.81 164 MET A O 1
ATOM 1338 N N . HIS A 1 165 ? -3.965 -14.736 9.727 1.00 91.19 165 HIS A N 1
ATOM 1339 C CA . HIS A 1 165 ? -3.754 -16.151 9.414 1.00 91.19 165 HIS A CA 1
ATOM 1340 C C . HIS A 1 165 ? -5.059 -16.955 9.444 1.00 91.19 165 HIS A C 1
ATOM 1342 O O . HIS A 1 165 ? -5.304 -17.760 8.543 1.00 91.19 165 HIS A O 1
ATOM 1348 N N . ARG A 1 166 ? -5.934 -16.723 10.431 1.00 89.50 166 ARG A N 1
ATOM 1349 C CA . ARG A 1 166 ? -7.247 -17.384 10.490 1.00 89.50 166 ARG A CA 1
ATOM 1350 C C . ARG A 1 166 ? -8.133 -16.992 9.311 1.00 89.50 166 ARG A C 1
ATOM 1352 O O . ARG A 1 166 ? -8.730 -17.866 8.692 1.00 89.50 166 ARG A O 1
ATOM 1359 N N . CYS A 1 167 ? -8.143 -15.719 8.930 1.00 87.38 167 CYS A N 1
ATOM 1360 C CA . CYS A 1 167 ? -8.854 -15.240 7.749 1.00 87.38 167 CYS A CA 1
ATOM 1361 C C . CYS A 1 167 ? -8.372 -15.936 6.459 1.00 87.38 167 CYS A C 1
ATOM 1363 O O . CYS A 1 167 ? -9.184 -16.453 5.690 1.00 87.38 167 CYS A O 1
ATOM 1365 N N . LEU A 1 168 ? -7.052 -16.033 6.258 1.00 85.50 168 LEU A N 1
ATOM 1366 C CA . LEU A 1 168 ? -6.441 -16.630 5.063 1.00 85.50 168 LEU A CA 1
ATOM 1367 C C . LEU A 1 168 ? -6.540 -18.163 4.987 1.00 85.50 168 LEU A C 1
ATOM 1369 O O . LEU A 1 168 ? -6.292 -18.729 3.926 1.00 85.50 168 LEU A O 1
ATOM 1373 N N . THR A 1 169 ? -6.873 -18.844 6.087 1.00 80.50 169 THR A N 1
ATOM 1374 C CA . THR A 1 169 ? -7.050 -20.311 6.116 1.00 80.50 169 THR A CA 1
ATOM 1375 C C . THR A 1 169 ? -8.485 -20.754 5.829 1.00 80.50 169 THR A C 1
ATOM 1377 O O . THR A 1 169 ? -8.722 -21.946 5.622 1.00 80.50 169 THR A O 1
ATOM 1380 N N . LYS A 1 170 ? -9.454 -19.826 5.784 1.00 74.06 170 LYS A N 1
ATOM 1381 C CA . LYS A 1 170 ? -10.840 -20.131 5.386 1.00 74.06 170 LYS A CA 1
ATOM 1382 C C . LYS A 1 170 ? -10.876 -20.594 3.927 1.00 74.06 170 LYS A C 1
ATOM 1384 O O . LYS A 1 170 ? -10.059 -20.156 3.138 1.00 74.06 170 LYS A O 1
ATOM 1389 N N . ASN A 1 171 ? -11.809 -21.476 3.556 1.00 54.81 171 ASN A N 1
ATOM 1390 C CA . ASN A 1 171 ? -11.848 -22.110 2.228 1.00 54.81 171 ASN A CA 1
ATOM 1391 C C . ASN A 1 171 ? -11.845 -21.081 1.082 1.00 54.81 171 ASN A C 1
ATOM 1393 O O . ASN A 1 171 ? -12.863 -20.425 0.831 1.00 54.81 171 ASN A O 1
ATOM 1397 N N . ILE A 1 172 ? -10.706 -20.993 0.389 1.00 60.94 172 ILE A N 1
ATOM 1398 C CA . ILE A 1 172 ? -10.474 -20.063 -0.713 1.00 60.94 172 ILE A CA 1
ATOM 1399 C C . ILE A 1 172 ? -10.679 -20.775 -2.049 1.00 60.94 172 ILE A C 1
ATOM 1401 O O . ILE A 1 172 ? -10.095 -21.830 -2.288 1.00 60.94 172 ILE A O 1
ATOM 1405 N N . ALA A 1 173 ? -11.503 -20.203 -2.922 1.00 48.94 173 ALA A N 1
ATOM 1406 C CA . ALA A 1 173 ? -11.720 -20.699 -4.278 1.00 48.94 173 ALA A CA 1
ATOM 1407 C C . ALA A 1 173 ? -11.212 -19.695 -5.319 1.00 48.94 173 ALA A C 1
ATOM 1409 O O . ALA A 1 173 ? -11.470 -18.494 -5.214 1.00 48.94 173 ALA A O 1
ATOM 1410 N N . TYR A 1 174 ? -10.496 -20.201 -6.327 1.00 50.72 174 TYR A N 1
ATOM 1411 C CA . TYR A 1 174 ? -9.786 -19.352 -7.274 1.00 50.72 174 TYR A CA 1
ATOM 1412 C C . TYR A 1 174 ? -10.661 -18.835 -8.419 1.00 50.72 174 TYR A C 1
ATOM 1414 O O . TYR A 1 174 ? -11.393 -19.601 -9.043 1.00 50.72 174 TYR A O 1
ATOM 1422 N N . LEU A 1 175 ? -10.570 -17.535 -8.708 1.00 47.00 175 LEU A N 1
ATOM 1423 C CA . LEU A 1 175 ? -11.187 -16.895 -9.877 1.00 47.00 175 LEU A CA 1
ATOM 1424 C C . LEU A 1 175 ? -10.117 -16.303 -10.803 1.00 47.00 175 LEU A C 1
ATOM 1426 O O . LEU A 1 175 ? -8.972 -16.122 -10.404 1.00 47.00 175 LEU A O 1
ATOM 1430 N N . THR A 1 176 ? -10.471 -15.981 -12.042 1.00 41.34 176 THR A N 1
ATOM 1431 C CA . THR A 1 176 ? -9.578 -15.307 -13.000 1.00 41.34 176 THR A CA 1
ATOM 1432 C C . THR A 1 176 ? -9.985 -13.838 -13.133 1.00 41.34 176 THR A C 1
ATOM 1434 O O . THR A 1 176 ? -11.162 -13.557 -13.352 1.00 41.34 176 THR A O 1
ATOM 1437 N N . ALA A 1 177 ? -9.041 -12.901 -13.018 1.00 51.53 177 ALA A N 1
ATOM 1438 C CA . ALA A 1 177 ? -9.288 -11.459 -13.133 1.00 51.53 177 ALA A CA 1
ATOM 1439 C C . ALA A 1 177 ? -8.496 -10.850 -14.293 1.00 51.53 177 ALA A C 1
ATOM 1441 O O . ALA A 1 177 ? -7.546 -11.448 -14.795 1.00 51.53 177 ALA A O 1
ATOM 1442 N N . SER A 1 178 ? -8.913 -9.659 -14.730 1.00 45.97 178 SER A N 1
ATOM 1443 C CA . SER A 1 178 ? -8.320 -8.954 -15.867 1.00 45.97 178 SER A CA 1
ATOM 1444 C C . SER A 1 178 ? -8.563 -7.438 -15.789 1.00 45.97 178 SER A C 1
ATOM 1446 O O . SER A 1 178 ? -9.530 -7.000 -15.164 1.00 45.97 178 SER A O 1
ATOM 1448 N N . ASN A 1 179 ? -7.666 -6.632 -16.375 1.00 46.88 179 ASN A N 1
ATOM 1449 C CA . ASN A 1 179 ? -7.681 -5.163 -16.290 1.00 46.88 179 ASN A CA 1
ATOM 1450 C C . ASN A 1 179 ? -7.602 -4.543 -17.704 1.00 46.88 179 ASN A C 1
ATOM 1452 O O . ASN A 1 179 ? -6.668 -4.854 -18.437 1.00 46.88 179 ASN A O 1
ATOM 1456 N N . PRO A 1 180 ? -8.539 -3.671 -18.123 1.00 40.81 180 PRO A N 1
ATOM 1457 C CA . PRO A 1 180 ? -8.567 -3.132 -19.487 1.00 40.81 180 PRO A CA 1
ATOM 1458 C C . PRO A 1 180 ? -7.521 -2.046 -19.794 1.00 40.81 180 PRO A C 1
ATOM 1460 O O . PRO A 1 180 ? -7.317 -1.752 -20.967 1.00 40.81 180 PRO A O 1
ATOM 1463 N N . ASN A 1 181 ? -6.866 -1.454 -18.787 1.00 48.66 181 ASN A N 1
ATOM 1464 C CA . ASN A 1 181 ? -5.950 -0.314 -18.970 1.00 48.66 181 ASN A CA 1
ATOM 1465 C C . ASN A 1 181 ? -4.503 -0.600 -18.534 1.00 48.66 181 ASN A C 1
ATOM 1467 O O . ASN A 1 181 ? -3.705 0.329 -18.412 1.00 48.66 181 ASN A O 1
ATOM 1471 N N . ALA A 1 182 ? -4.163 -1.860 -18.260 1.00 55.12 182 ALA A N 1
ATOM 1472 C CA . ALA A 1 182 ? -2.822 -2.233 -17.835 1.00 55.12 182 ALA A CA 1
ATOM 1473 C C . ALA A 1 182 ? -1.887 -2.442 -19.038 1.00 55.12 182 ALA A C 1
ATOM 1475 O O . ALA A 1 182 ? -2.199 -3.189 -19.960 1.00 55.12 182 ALA A O 1
ATOM 1476 N N . THR A 1 183 ? -0.722 -1.803 -18.998 1.00 59.69 183 THR A N 1
ATOM 1477 C CA . THR A 1 183 ? 0.427 -2.023 -19.899 1.00 59.69 183 THR A CA 1
ATOM 1478 C C . THR A 1 183 ? 1.180 -3.314 -19.571 1.00 59.69 183 THR A C 1
ATOM 1480 O O . THR A 1 183 ? 1.749 -3.950 -20.459 1.00 59.69 183 THR A O 1
ATOM 1483 N N . ASP A 1 184 ? 1.120 -3.727 -18.304 1.00 62.34 184 ASP A N 1
ATOM 1484 C CA . ASP A 1 184 ? 1.907 -4.824 -17.736 1.00 62.34 184 ASP A CA 1
ATOM 1485 C C . ASP A 1 184 ? 1.096 -6.072 -17.368 1.00 62.34 184 ASP A C 1
ATOM 1487 O O . ASP A 1 184 ? 1.686 -7.106 -17.076 1.00 62.34 184 ASP A O 1
ATOM 1491 N N . VAL A 1 185 ? -0.238 -6.002 -17.381 1.00 67.12 185 VAL A N 1
ATOM 1492 C CA . VAL A 1 185 ? -1.148 -7.066 -16.911 1.00 67.12 185 VAL A CA 1
ATOM 1493 C C . VAL A 1 185 ? -2.085 -7.475 -18.051 1.00 67.12 185 VAL A C 1
ATOM 1495 O O . VAL A 1 185 ? -2.378 -6.659 -18.925 1.00 67.12 185 VAL A O 1
ATOM 1498 N N . LYS A 1 186 ? -2.566 -8.725 -18.068 1.00 67.25 186 LYS A N 1
ATOM 1499 C CA . LYS A 1 186 ? -3.455 -9.228 -19.129 1.00 67.25 186 LYS A CA 1
ATOM 1500 C C . LYS A 1 186 ? -4.711 -8.352 -19.272 1.00 67.25 186 LYS A C 1
ATOM 1502 O O . LYS A 1 186 ? -5.403 -8.052 -18.290 1.00 67.25 186 LYS A O 1
ATOM 1507 N N . LEU A 1 187 ? -5.020 -7.990 -20.520 1.00 63.97 187 LEU A N 1
ATOM 1508 C CA . LEU A 1 187 ? -6.203 -7.202 -20.860 1.00 63.97 187 LEU A CA 1
ATOM 1509 C C . LEU A 1 187 ? -7.499 -7.927 -20.488 1.00 63.97 187 LEU A C 1
ATOM 1511 O O . LEU A 1 187 ? -7.590 -9.155 -20.540 1.00 63.97 187 LEU A O 1
ATOM 1515 N N . MET A 1 188 ? -8.523 -7.140 -20.155 1.00 66.56 188 MET A N 1
ATOM 1516 C CA . MET A 1 188 ? -9.858 -7.658 -19.870 1.00 66.56 188 MET A CA 1
ATOM 1517 C C . MET A 1 188 ? -10.539 -8.251 -21.096 1.00 66.56 188 MET A C 1
ATOM 1519 O O . MET A 1 188 ? -10.704 -7.587 -22.118 1.00 66.56 188 MET A O 1
ATOM 1523 N N . GLU A 1 189 ? -10.989 -9.500 -20.968 1.00 66.19 189 GLU A N 1
ATOM 1524 C CA . GLU A 1 189 ? -11.808 -10.155 -21.980 1.00 66.19 189 GLU A CA 1
ATOM 1525 C C . GLU A 1 189 ? -13.226 -9.567 -21.940 1.00 66.19 189 GLU A C 1
ATOM 1527 O O . GLU A 1 189 ? -13.991 -9.779 -21.003 1.00 66.19 189 GLU A O 1
ATOM 1532 N N . ILE A 1 190 ? -13.583 -8.797 -22.971 1.00 68.38 190 ILE A N 1
ATOM 1533 C CA . ILE A 1 190 ? -14.878 -8.094 -23.050 1.00 68.38 190 ILE A CA 1
ATOM 1534 C C . ILE A 1 190 ? -15.980 -9.008 -23.614 1.00 68.38 190 ILE A C 1
ATOM 1536 O O . ILE A 1 190 ? -17.167 -8.753 -23.422 1.00 68.38 190 ILE A O 1
ATOM 1540 N N . ALA A 1 191 ? -15.613 -10.088 -24.312 1.00 71.81 191 ALA A N 1
ATOM 1541 C CA . ALA A 1 191 ? -16.574 -10.979 -24.965 1.00 71.81 191 ALA A CA 1
ATOM 1542 C C . ALA A 1 191 ? -17.636 -11.564 -24.003 1.00 71.81 191 ALA A C 1
ATOM 1544 O O . ALA A 1 191 ? -18.816 -11.481 -24.350 1.00 71.81 191 ALA A O 1
ATOM 1545 N N . PRO A 1 192 ? -17.290 -12.051 -22.790 1.00 70.81 192 PRO A N 1
ATOM 1546 C CA . PRO A 1 192 ? -18.280 -12.535 -21.822 1.00 70.81 192 PRO A CA 1
ATOM 1547 C C . PRO A 1 192 ? -19.271 -11.455 -21.355 1.00 70.81 192 PRO A C 1
ATOM 1549 O O . PRO A 1 192 ? -20.444 -11.743 -21.115 1.00 70.81 192 PRO A O 1
ATOM 1552 N N . LEU A 1 193 ? -18.832 -10.191 -21.297 1.00 67.19 193 LEU A N 1
ATOM 1553 C CA . LEU A 1 193 ? -19.632 -9.057 -20.817 1.00 67.19 193 LEU A CA 1
ATOM 1554 C C . LEU A 1 193 ? -20.739 -8.635 -21.791 1.00 67.19 193 LEU A C 1
ATOM 1556 O O . LEU A 1 193 ? -21.612 -7.857 -21.428 1.00 67.19 193 LEU A O 1
ATOM 1560 N N . ARG A 1 194 ? -20.742 -9.136 -23.033 1.00 73.88 194 ARG A N 1
ATOM 1561 C CA . ARG A 1 194 ? -21.794 -8.811 -24.013 1.00 73.88 194 ARG A CA 1
ATOM 1562 C C . ARG A 1 194 ? -23.145 -9.453 -23.696 1.00 73.88 194 ARG A C 1
ATOM 1564 O O . ARG A 1 194 ? -24.141 -9.068 -24.295 1.00 73.88 194 ARG A O 1
ATOM 1571 N N . SER A 1 195 ? -23.159 -10.448 -22.811 1.00 76.19 195 SER A N 1
ATOM 1572 C CA . SER A 1 195 ? -24.324 -11.299 -22.534 1.00 76.19 195 SER A CA 1
ATOM 1573 C C . SER A 1 195 ? -24.921 -11.118 -21.136 1.00 76.19 195 SER A C 1
ATOM 1575 O O . SER A 1 195 ? -25.800 -11.885 -20.758 1.00 76.19 195 SER A O 1
ATOM 1577 N N . VAL A 1 196 ? -24.446 -10.135 -20.363 1.00 73.38 196 VAL A N 1
ATOM 1578 C CA . VAL A 1 196 ? -24.885 -9.916 -18.975 1.00 73.38 196 VAL A CA 1
ATOM 1579 C C . VAL A 1 196 ? -25.920 -8.794 -18.882 1.00 73.38 196 VAL A C 1
ATOM 1581 O O . VAL A 1 196 ? -25.787 -7.769 -19.548 1.00 73.38 196 VAL A O 1
ATOM 1584 N N . ASP A 1 197 ? -26.924 -8.971 -18.021 1.00 74.94 197 ASP A N 1
ATOM 1585 C CA . ASP A 1 197 ? -27.989 -7.978 -17.802 1.00 74.94 197 ASP A CA 1
ATOM 1586 C C . ASP A 1 197 ? -27.535 -6.795 -16.929 1.00 74.94 197 ASP A C 1
ATOM 1588 O O . ASP A 1 197 ? -28.016 -5.672 -17.081 1.00 74.94 197 ASP A O 1
ATOM 1592 N N . TYR A 1 198 ? -26.587 -7.036 -16.016 1.00 61.97 198 TYR A N 1
ATOM 1593 C CA . TYR A 1 198 ? -26.067 -6.042 -15.079 1.00 61.97 198 TYR A CA 1
ATOM 1594 C C . TYR A 1 198 ? -24.549 -6.173 -14.942 1.00 61.97 198 TYR A C 1
ATOM 1596 O O . TYR A 1 198 ? -24.020 -7.277 -14.820 1.00 61.97 198 TYR A O 1
ATOM 1604 N N . ILE A 1 199 ? -23.851 -5.034 -14.910 1.00 60.88 199 ILE A N 1
ATOM 1605 C CA . ILE A 1 199 ? -22.410 -4.964 -14.648 1.00 60.88 199 ILE A CA 1
ATOM 1606 C C . ILE A 1 199 ? -22.194 -4.110 -13.402 1.00 60.88 199 ILE A C 1
ATOM 1608 O O . ILE A 1 199 ? -22.500 -2.918 -13.394 1.00 60.88 199 ILE A O 1
ATOM 1612 N N . LEU A 1 200 ? -21.633 -4.716 -12.356 1.00 63.69 200 LEU A N 1
ATOM 1613 C CA . LEU A 1 200 ? -21.138 -3.986 -11.195 1.00 63.69 200 LEU A CA 1
ATOM 1614 C C . LEU A 1 200 ? -19.698 -3.549 -11.476 1.00 63.69 200 LEU A C 1
ATOM 1616 O O . LEU A 1 200 ? -18.781 -4.367 -11.443 1.00 63.69 200 LEU A O 1
ATOM 1620 N N . VAL A 1 201 ? -19.501 -2.262 -11.758 1.00 60.34 201 VAL A N 1
ATOM 1621 C CA . VAL A 1 201 ? -18.164 -1.701 -11.981 1.00 60.34 201 VAL A CA 1
ATOM 1622 C C . VAL A 1 201 ? -17.690 -0.993 -10.721 1.00 60.34 201 VAL A C 1
ATOM 1624 O O . VAL A 1 201 ? -18.321 -0.049 -10.245 1.00 60.34 201 VAL A O 1
ATOM 1627 N N . THR A 1 202 ? -16.555 -1.440 -10.195 1.00 61.09 202 THR A N 1
ATOM 1628 C CA . THR A 1 202 ? -15.877 -0.826 -9.050 1.00 61.09 202 THR A CA 1
ATOM 1629 C C . THR A 1 202 ? -14.490 -0.324 -9.448 1.00 61.09 202 THR A C 1
ATOM 1631 O O . THR A 1 202 ? -14.023 -0.554 -10.558 1.00 61.09 202 THR A O 1
ATOM 1634 N N . SER A 1 203 ? -13.822 0.371 -8.532 1.00 60.62 203 SER A N 1
ATOM 1635 C CA . SER A 1 203 ? -12.458 0.904 -8.673 1.00 60.62 203 SER A CA 1
ATOM 1636 C C . SER A 1 203 ? -12.231 1.771 -9.921 1.00 60.62 203 SER A C 1
ATOM 1638 O O . SER A 1 203 ? -11.179 1.712 -10.550 1.00 60.62 203 SER A O 1
ATOM 1640 N N . LEU A 1 204 ? -13.223 2.594 -10.279 1.00 59.09 204 LEU A N 1
ATOM 1641 C CA . LEU A 1 204 ? -13.127 3.525 -11.402 1.00 59.09 204 LEU A CA 1
ATOM 1642 C C . LEU A 1 204 ? -12.128 4.652 -11.115 1.00 59.09 204 LEU A C 1
ATOM 1644 O O . LEU A 1 204 ? -12.142 5.262 -10.042 1.00 59.09 204 LEU A O 1
ATOM 1648 N N . SER A 1 205 ? -11.302 4.972 -12.113 1.00 62.59 205 SER A N 1
ATOM 1649 C CA . SER A 1 205 ? -10.476 6.179 -12.078 1.00 62.59 205 SER A CA 1
ATOM 1650 C C . SER A 1 205 ? -11.368 7.420 -12.011 1.00 62.59 205 SER A C 1
ATOM 1652 O O . SER A 1 205 ? -12.336 7.543 -12.760 1.00 62.59 205 SER A O 1
ATOM 1654 N N . ARG A 1 206 ? -11.017 8.363 -11.131 1.00 64.44 206 ARG A N 1
ATOM 1655 C CA . ARG A 1 206 ? -11.648 9.695 -11.067 1.00 64.44 206 ARG A CA 1
ATOM 1656 C C . ARG A 1 206 ? -10.983 10.709 -12.004 1.00 64.44 206 ARG A C 1
ATOM 1658 O O . ARG A 1 206 ? -11.432 11.847 -12.082 1.00 64.44 206 ARG A O 1
ATOM 1665 N N . LEU A 1 207 ? -9.903 10.311 -12.675 1.00 65.62 207 LEU A N 1
ATOM 1666 C CA . LEU A 1 207 ? -9.202 11.131 -13.655 1.00 65.62 207 LEU A CA 1
ATOM 1667 C C . LEU A 1 207 ? -9.870 10.932 -15.014 1.00 65.62 207 LEU A C 1
ATOM 1669 O O . LEU A 1 207 ? -9.808 9.841 -15.577 1.00 65.62 207 LEU A O 1
ATOM 1673 N N . ILE A 1 208 ? -10.543 11.978 -15.493 1.00 60.69 208 ILE A N 1
ATOM 1674 C CA . ILE A 1 208 ? -11.325 11.957 -16.738 1.00 60.69 208 ILE A CA 1
ATOM 1675 C C . ILE A 1 208 ? -10.496 12.514 -17.911 1.00 60.69 208 ILE A C 1
ATOM 1677 O O . ILE A 1 208 ? -10.627 12.028 -19.031 1.00 60.69 208 ILE A O 1
ATOM 1681 N N . ASP A 1 209 ? -9.580 13.453 -17.642 1.00 66.81 209 ASP A N 1
ATOM 1682 C CA . ASP A 1 209 ? -8.903 14.258 -18.677 1.00 66.81 209 ASP A CA 1
ATOM 1683 C C . ASP A 1 209 ? -7.405 13.945 -18.864 1.00 66.81 209 ASP A C 1
ATOM 1685 O O . ASP A 1 209 ? -6.705 14.637 -19.606 1.00 66.81 209 ASP A O 1
ATOM 1689 N N . THR A 1 210 ? -6.876 12.913 -18.202 1.00 66.88 210 THR A N 1
ATOM 1690 C CA . THR A 1 210 ? -5.451 12.550 -18.267 1.00 66.88 210 THR A CA 1
ATOM 1691 C C . THR A 1 210 ? -5.250 11.088 -18.636 1.00 66.88 210 THR A C 1
ATOM 1693 O O . THR A 1 210 ? -5.771 10.179 -17.993 1.00 66.88 210 THR A O 1
ATOM 1696 N N . THR A 1 211 ? -4.446 10.846 -19.674 1.00 73.25 211 THR A N 1
ATOM 1697 C CA . THR A 1 211 ? -4.064 9.490 -20.085 1.00 73.25 211 THR A CA 1
ATOM 1698 C C . THR A 1 211 ? -2.888 8.981 -19.253 1.00 73.25 211 THR A C 1
ATOM 1700 O O . THR A 1 211 ? -2.041 9.760 -18.810 1.00 73.25 211 THR A O 1
ATOM 1703 N N . VAL A 1 212 ? -2.794 7.658 -19.083 1.00 70.62 212 VAL A N 1
ATOM 1704 C CA . VAL A 1 212 ? -1.659 7.004 -18.401 1.00 70.62 212 VAL A CA 1
ATOM 1705 C C . VAL A 1 212 ? -0.328 7.403 -19.040 1.00 70.62 212 VAL A C 1
ATOM 1707 O O . VAL A 1 212 ? 0.621 7.727 -18.334 1.00 70.62 212 VAL A O 1
ATOM 1710 N N . GLN A 1 213 ? -0.278 7.487 -20.373 1.00 74.25 213 GLN A N 1
ATOM 1711 C CA . GLN A 1 213 ? 0.926 7.915 -21.086 1.00 74.25 213 GLN A CA 1
ATOM 1712 C C . GLN A 1 213 ? 1.314 9.365 -20.780 1.00 74.25 213 GLN A C 1
ATOM 1714 O O . GLN A 1 213 ? 2.484 9.639 -20.523 1.00 74.25 213 GLN A O 1
ATOM 1719 N N . ALA A 1 214 ? 0.352 10.295 -20.762 1.00 79.81 214 ALA A N 1
ATOM 1720 C CA . ALA A 1 214 ? 0.633 11.690 -20.423 1.00 79.81 214 ALA A CA 1
ATOM 1721 C C . ALA A 1 214 ? 1.139 11.830 -18.977 1.00 79.81 214 ALA A C 1
ATOM 1723 O O . ALA A 1 214 ? 2.085 12.579 -18.726 1.00 79.81 214 ALA A O 1
ATOM 1724 N N . MET A 1 215 ? 0.557 11.070 -18.041 1.00 81.00 215 MET A N 1
ATOM 1725 C CA . MET A 1 215 ? 1.017 11.023 -16.650 1.00 81.00 215 MET A CA 1
ATOM 1726 C C . MET A 1 215 ? 2.424 10.430 -16.534 1.00 81.00 215 M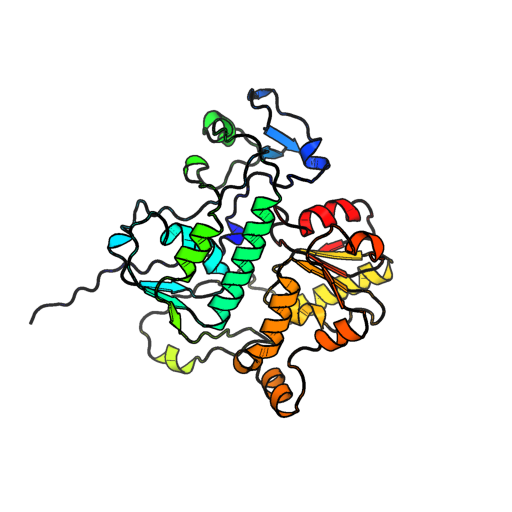ET A C 1
ATOM 1728 O O . MET A 1 215 ? 3.263 11.016 -15.855 1.00 81.00 215 MET A O 1
ATOM 1732 N N . GLY A 1 216 ? 2.714 9.333 -17.240 1.00 81.88 216 GLY A N 1
ATOM 1733 C CA . GLY A 1 216 ? 4.036 8.703 -17.256 1.00 81.88 216 GLY A CA 1
ATOM 1734 C C . GLY A 1 216 ? 5.127 9.639 -17.779 1.00 81.88 216 GLY A C 1
ATOM 1735 O O . GLY A 1 216 ? 6.152 9.821 -17.127 1.00 81.88 216 GLY A O 1
ATOM 1736 N N . VAL A 1 217 ? 4.881 10.327 -18.900 1.00 84.06 217 VAL A N 1
ATOM 1737 C CA . VAL A 1 217 ? 5.818 11.329 -19.443 1.00 84.06 217 VAL A CA 1
ATOM 1738 C C . VAL A 1 217 ? 6.026 12.485 -18.461 1.00 84.06 217 VAL A C 1
ATOM 1740 O O . VAL A 1 217 ? 7.159 12.923 -18.246 1.00 84.06 217 VAL A O 1
ATOM 1743 N N . GLY A 1 218 ? 4.949 12.976 -17.841 1.00 87.50 218 GLY A N 1
ATOM 1744 C CA . GLY A 1 218 ? 5.021 14.031 -16.830 1.00 87.50 218 GLY A CA 1
ATOM 1745 C C . GLY A 1 218 ? 5.833 13.621 -15.599 1.00 87.50 218 GLY A C 1
ATOM 1746 O O . GLY A 1 218 ? 6.664 14.403 -15.125 1.00 87.50 218 GLY A O 1
ATOM 1747 N N . LEU A 1 219 ? 5.639 12.388 -15.126 1.00 88.56 219 LEU A N 1
ATOM 1748 C CA . LEU A 1 219 ? 6.363 11.802 -14.002 1.00 88.56 219 LEU A CA 1
ATOM 1749 C C . LEU A 1 219 ? 7.856 11.682 -14.311 1.00 88.56 219 LEU A C 1
ATOM 1751 O O . LEU A 1 219 ? 8.670 12.247 -13.582 1.00 88.56 219 LEU A O 1
ATOM 1755 N N . THR A 1 220 ? 8.217 11.028 -15.419 1.00 88.69 220 THR A N 1
ATOM 1756 C CA . THR A 1 220 ? 9.617 10.870 -15.835 1.00 88.69 220 THR A CA 1
ATOM 1757 C C . THR A 1 220 ? 10.303 12.222 -15.972 1.00 88.69 220 THR A C 1
ATOM 1759 O O . THR A 1 220 ? 11.396 12.404 -15.444 1.00 88.69 220 THR A O 1
ATOM 1762 N N . ARG A 1 221 ? 9.649 13.203 -16.610 1.00 90.50 221 ARG A N 1
ATOM 1763 C CA . ARG A 1 221 ? 10.196 14.560 -16.742 1.00 90.50 221 ARG A CA 1
ATOM 1764 C C . ARG A 1 221 ? 10.503 15.182 -15.380 1.00 90.50 221 ARG A C 1
ATOM 1766 O O . ARG A 1 221 ? 11.606 15.683 -15.182 1.00 90.50 221 ARG A O 1
ATOM 1773 N N . THR A 1 222 ? 9.552 15.112 -14.450 1.00 92.12 222 THR A N 1
ATOM 1774 C CA . THR A 1 222 ? 9.706 15.661 -13.094 1.00 92.12 222 THR A CA 1
ATOM 1775 C C . THR A 1 222 ? 10.868 14.986 -12.361 1.00 92.12 222 THR A C 1
ATOM 1777 O O . THR A 1 222 ? 11.717 15.666 -11.789 1.00 92.12 222 THR A O 1
ATOM 1780 N N . ILE A 1 223 ? 10.966 13.654 -12.441 1.00 92.56 223 ILE A N 1
ATOM 1781 C CA . ILE A 1 223 ? 12.079 12.889 -11.861 1.00 92.56 223 ILE A CA 1
ATOM 1782 C C . ILE A 1 223 ? 13.414 13.345 -12.460 1.00 92.56 223 ILE A C 1
ATOM 1784 O O . ILE A 1 223 ? 14.353 13.654 -11.726 1.00 92.56 223 ILE A O 1
ATOM 1788 N N . THR A 1 224 ? 13.510 13.433 -13.789 1.00 91.81 224 THR A N 1
ATOM 1789 C CA . THR A 1 224 ? 14.734 13.859 -14.477 1.00 91.81 224 THR A CA 1
ATOM 1790 C C . THR A 1 224 ? 15.153 15.278 -14.079 1.00 91.81 224 THR A C 1
ATOM 1792 O O . THR A 1 224 ? 16.343 15.523 -13.885 1.00 91.81 224 THR A O 1
ATOM 1795 N N . GLU A 1 225 ? 14.213 16.218 -13.955 1.00 92.75 225 GLU A N 1
ATOM 1796 C CA . GLU A 1 225 ? 14.490 17.601 -13.543 1.00 92.75 225 GLU A CA 1
ATOM 1797 C C . GLU A 1 225 ? 15.049 17.674 -12.115 1.00 92.75 225 GLU A C 1
ATOM 1799 O O . GLU A 1 225 ? 16.056 18.346 -11.882 1.00 92.75 225 GLU A O 1
ATOM 1804 N N . VAL A 1 226 ? 14.462 16.927 -11.177 1.00 94.00 226 VAL A N 1
ATOM 1805 C CA . VAL A 1 226 ? 14.939 16.848 -9.786 1.00 94.00 226 VAL A CA 1
ATOM 1806 C C . VAL A 1 226 ? 16.356 16.276 -9.722 1.00 94.00 226 VAL A C 1
ATOM 1808 O O . VAL A 1 226 ? 17.242 16.870 -9.101 1.00 94.00 226 VAL A O 1
ATOM 1811 N N . LEU A 1 227 ? 16.604 15.166 -10.422 1.00 93.25 227 LEU A N 1
ATOM 1812 C CA . LEU A 1 227 ? 17.916 14.518 -10.444 1.00 93.25 227 LEU A CA 1
ATOM 1813 C C . LEU A 1 227 ? 18.995 15.405 -11.085 1.00 93.25 227 LEU A C 1
ATOM 1815 O O . LEU A 1 227 ? 20.118 15.459 -10.582 1.00 93.25 227 LEU A O 1
ATOM 1819 N N . LYS A 1 228 ? 18.665 16.145 -12.156 1.00 92.38 228 LYS A N 1
ATOM 1820 C CA . LYS A 1 228 ? 19.581 17.112 -12.794 1.00 92.38 228 LYS A CA 1
ATOM 1821 C C . LYS A 1 228 ? 20.003 18.237 -11.849 1.00 92.38 228 LYS A C 1
ATOM 1823 O O . LYS A 1 228 ? 21.122 18.725 -11.957 1.00 92.38 228 LYS A O 1
ATOM 1828 N N . ASN A 1 229 ? 19.143 18.606 -10.902 1.00 93.12 229 ASN A N 1
ATOM 1829 C CA . ASN A 1 229 ? 19.438 19.596 -9.865 1.00 93.12 229 ASN A CA 1
ATOM 1830 C C . ASN A 1 229 ? 20.141 18.993 -8.631 1.00 93.12 229 ASN A C 1
ATOM 1832 O O . ASN A 1 229 ? 20.207 19.637 -7.583 1.00 93.12 229 ASN A O 1
ATOM 1836 N N . HIS A 1 230 ? 20.668 17.765 -8.739 1.00 93.06 230 HIS A N 1
ATOM 1837 C CA . HIS A 1 230 ? 21.280 17.002 -7.645 1.00 93.06 230 HIS A CA 1
ATOM 1838 C C . HIS A 1 230 ? 20.336 16.746 -6.456 1.00 93.06 230 HIS A C 1
ATOM 1840 O O . HIS A 1 230 ? 20.794 16.526 -5.333 1.00 93.06 230 HIS A O 1
ATOM 1846 N N . GLY A 1 231 ? 19.024 16.771 -6.699 1.00 94.50 231 GLY A N 1
ATOM 1847 C CA . GLY A 1 231 ? 17.997 16.387 -5.739 1.00 94.50 231 GLY A CA 1
ATOM 1848 C C . GLY A 1 231 ? 17.705 14.890 -5.764 1.00 94.50 231 GLY A C 1
ATOM 1849 O O . GLY A 1 231 ? 18.061 14.182 -6.703 1.00 94.50 231 GLY A O 1
ATOM 1850 N N . SER A 1 232 ? 17.039 14.402 -4.724 1.00 95.62 232 SER A N 1
ATOM 1851 C CA . SER A 1 232 ? 16.514 13.038 -4.630 1.00 95.62 232 SER A CA 1
ATOM 1852 C C . SER A 1 232 ? 14.992 13.034 -4.710 1.00 95.62 232 SER A C 1
ATOM 1854 O O . SER A 1 232 ? 14.332 13.978 -4.274 1.00 95.62 232 SER A O 1
ATOM 1856 N N . VAL A 1 233 ? 14.435 11.955 -5.251 1.00 95.31 233 VAL A N 1
ATOM 1857 C CA . VAL A 1 233 ? 12.990 11.773 -5.401 1.00 95.31 233 VAL A CA 1
ATOM 1858 C C . VAL A 1 233 ? 12.502 10.714 -4.422 1.00 95.31 233 VAL A C 1
ATOM 1860 O O . VAL A 1 233 ? 13.087 9.637 -4.337 1.00 95.31 233 VAL A O 1
ATOM 1863 N N . ILE A 1 234 ? 11.404 11.001 -3.726 1.00 95.00 234 ILE A N 1
ATOM 1864 C CA . ILE A 1 234 ? 10.652 10.028 -2.933 1.00 95.00 234 ILE A CA 1
ATOM 1865 C C . ILE A 1 234 ? 9.310 9.778 -3.616 1.00 95.00 234 ILE A C 1
ATOM 1867 O O . ILE A 1 234 ? 8.572 10.722 -3.902 1.00 95.00 234 ILE A O 1
ATOM 1871 N N . LEU A 1 235 ? 8.993 8.504 -3.825 1.00 94.00 235 LEU A N 1
ATOM 1872 C CA . LEU A 1 235 ? 7.728 8.004 -4.355 1.00 94.00 235 LEU A CA 1
ATOM 1873 C C . LEU A 1 235 ? 7.064 7.142 -3.267 1.00 94.00 235 LEU A C 1
ATOM 1875 O O . LEU A 1 235 ? 7.409 5.963 -3.123 1.00 94.00 235 LEU A O 1
ATOM 1879 N N . PRO A 1 236 ? 6.164 7.721 -2.448 1.00 91.75 236 PRO A N 1
ATOM 1880 C CA . PRO A 1 236 ? 5.382 6.982 -1.466 1.00 91.75 236 PRO A CA 1
ATOM 1881 C C . PRO A 1 236 ? 4.384 6.090 -2.200 1.00 91.75 236 PRO A C 1
ATOM 1883 O O . PRO A 1 236 ? 3.411 6.584 -2.765 1.00 91.75 236 PRO A O 1
ATOM 1886 N N . MET A 1 237 ? 4.603 4.779 -2.209 1.00 87.69 237 MET A N 1
ATOM 1887 C CA . MET A 1 237 ? 3.747 3.882 -2.982 1.00 87.69 237 MET A CA 1
ATOM 1888 C C . MET A 1 237 ? 3.576 2.504 -2.350 1.00 87.69 237 MET A C 1
ATOM 1890 O O . MET A 1 237 ? 4.293 2.138 -1.425 1.00 87.69 237 MET A O 1
ATOM 1894 N N . CYS A 1 238 ? 2.577 1.764 -2.831 1.00 86.94 238 CYS A N 1
ATOM 1895 C CA . CYS A 1 238 ? 2.384 0.356 -2.496 1.00 86.94 238 CYS A CA 1
ATOM 1896 C C . CYS A 1 238 ? 3.576 -0.461 -3.036 1.00 86.94 238 CYS A C 1
ATOM 1898 O O . CYS A 1 238 ? 4.004 -0.200 -4.166 1.00 86.94 238 CYS A O 1
ATOM 1900 N N . PRO A 1 239 ? 4.098 -1.461 -2.298 1.00 89.12 239 PRO A N 1
ATOM 1901 C CA . PRO A 1 239 ? 5.227 -2.280 -2.752 1.00 89.12 239 PRO A CA 1
ATOM 1902 C C . PRO A 1 239 ? 4.835 -3.275 -3.858 1.00 89.12 239 PRO A C 1
ATOM 1904 O O . PRO A 1 239 ? 5.636 -4.115 -4.265 1.00 89.12 239 PRO A O 1
ATOM 1907 N N . ILE A 1 240 ? 3.587 -3.218 -4.322 1.00 87.75 240 ILE A N 1
ATOM 1908 C CA . ILE A 1 240 ? 2.982 -4.133 -5.280 1.00 87.75 240 ILE A CA 1
ATOM 1909 C C . ILE A 1 240 ? 2.275 -3.314 -6.361 1.00 87.75 240 ILE A C 1
ATOM 1911 O O . ILE A 1 240 ? 1.644 -2.294 -6.075 1.00 87.75 240 ILE A O 1
ATOM 1915 N N . GLY A 1 241 ? 2.349 -3.790 -7.605 1.00 84.69 241 GLY A N 1
ATOM 1916 C CA . GLY A 1 241 ? 1.604 -3.233 -8.730 1.00 84.69 241 GLY A CA 1
ATOM 1917 C C . GLY A 1 241 ? 2.435 -2.212 -9.515 1.00 84.69 241 GLY A C 1
ATOM 1918 O O . GLY A 1 241 ? 3.496 -2.591 -10.010 1.00 84.69 241 GLY A O 1
ATOM 1919 N N . PRO A 1 242 ? 2.009 -0.938 -9.647 1.00 81.38 242 PRO A N 1
ATOM 1920 C CA . PRO A 1 242 ? 2.653 0.036 -10.543 1.00 81.38 242 PRO A CA 1
ATOM 1921 C C . PRO A 1 242 ? 4.154 0.266 -10.308 1.00 81.38 242 PRO A C 1
ATOM 1923 O O . PRO A 1 242 ? 4.861 0.706 -11.210 1.00 81.38 242 PRO A O 1
ATOM 1926 N N . ILE A 1 243 ? 4.657 -0.035 -9.106 1.00 88.19 243 ILE A N 1
ATOM 1927 C CA . ILE A 1 243 ? 6.084 0.078 -8.776 1.00 88.19 243 ILE A CA 1
ATOM 1928 C C . ILE A 1 243 ? 6.962 -0.767 -9.700 1.00 88.19 243 ILE A C 1
ATOM 1930 O O . ILE A 1 243 ? 8.073 -0.357 -10.028 1.00 88.19 243 ILE A O 1
ATOM 1934 N N . PHE A 1 244 ? 6.459 -1.919 -10.146 1.00 89.69 244 PHE A N 1
ATOM 1935 C CA . PHE A 1 244 ? 7.208 -2.840 -10.989 1.00 89.69 244 PHE A CA 1
ATOM 1936 C C . PHE A 1 244 ? 7.581 -2.200 -12.330 1.00 89.69 244 PHE A C 1
ATOM 1938 O O . PHE A 1 244 ? 8.734 -2.308 -12.739 1.00 89.69 244 PHE A O 1
ATOM 1945 N N . GLU A 1 245 ? 6.663 -1.464 -12.957 1.00 85.75 245 GLU A N 1
ATOM 1946 C CA . GLU A 1 245 ? 6.940 -0.715 -14.189 1.00 85.75 245 GLU A CA 1
ATOM 1947 C C . GLU A 1 245 ? 7.823 0.513 -13.913 1.00 85.75 245 GLU A C 1
ATOM 1949 O O . GLU A 1 245 ? 8.769 0.794 -14.647 1.00 85.75 245 GLU A O 1
ATOM 1954 N N . LEU A 1 246 ? 7.560 1.236 -12.816 1.00 87.44 246 LEU A N 1
ATOM 1955 C CA . LEU A 1 246 ? 8.280 2.473 -12.487 1.00 87.44 246 LEU A CA 1
ATOM 1956 C C . LEU A 1 246 ? 9.767 2.260 -12.199 1.00 87.44 246 LEU A C 1
ATOM 1958 O O . LEU A 1 246 ? 10.581 3.130 -12.507 1.00 87.44 246 LEU A O 1
ATOM 1962 N N . VAL A 1 247 ? 10.135 1.110 -11.635 1.00 89.50 247 VAL A N 1
ATOM 1963 C CA . VAL A 1 247 ? 11.538 0.721 -11.430 1.00 89.50 247 VAL A CA 1
ATOM 1964 C C . VAL A 1 247 ? 12.288 0.582 -12.764 1.00 89.50 247 VAL A C 1
ATOM 1966 O O . VAL A 1 247 ? 13.494 0.823 -12.813 1.00 89.50 247 VAL A O 1
ATOM 1969 N N . GLU A 1 248 ? 11.585 0.242 -13.846 1.00 86.12 248 GLU A N 1
ATOM 1970 C CA . GLU A 1 248 ? 12.138 0.076 -15.197 1.00 86.12 248 GLU A CA 1
ATOM 1971 C C . GLU A 1 248 ? 11.968 1.319 -16.085 1.00 86.12 248 GLU A C 1
ATOM 1973 O O . GLU A 1 248 ? 12.413 1.318 -17.235 1.00 86.12 248 GLU A O 1
ATOM 1978 N N . ALA A 1 249 ? 11.311 2.372 -15.583 1.00 82.19 249 ALA A N 1
ATOM 1979 C CA . ALA A 1 249 ? 10.835 3.470 -16.411 1.00 82.19 249 ALA A CA 1
ATOM 1980 C C . ALA A 1 249 ? 11.974 4.148 -17.208 1.00 82.19 249 ALA A C 1
ATOM 1982 O O . ALA A 1 249 ? 12.987 4.579 -16.633 1.00 82.19 249 ALA A O 1
ATOM 1983 N N . PRO A 1 250 ? 11.810 4.308 -18.536 1.00 63.56 250 PRO A N 1
ATOM 1984 C CA . PRO A 1 250 ? 12.809 4.955 -19.374 1.00 63.56 250 PRO A CA 1
ATOM 1985 C C . PRO A 1 250 ? 12.931 6.438 -18.999 1.00 63.56 250 PRO A C 1
ATOM 1987 O O . PRO A 1 250 ? 11.929 7.131 -18.843 1.00 63.56 250 PRO A O 1
ATOM 1990 N N . GLY A 1 251 ? 14.164 6.939 -18.872 1.00 65.56 251 GLY A N 1
ATOM 1991 C CA . GLY A 1 251 ? 14.457 8.348 -18.550 1.00 65.56 251 GLY A CA 1
ATOM 1992 C C . GLY A 1 251 ? 15.022 8.594 -17.147 1.00 65.56 251 GLY A C 1
ATOM 1993 O O . GLY A 1 251 ? 15.490 9.698 -16.854 1.00 65.56 251 GLY A O 1
ATOM 1994 N N . ILE A 1 252 ? 15.072 7.563 -16.301 1.00 71.06 252 ILE A N 1
ATOM 1995 C CA . ILE A 1 252 ? 15.882 7.579 -15.081 1.00 71.06 252 ILE A CA 1
ATOM 1996 C C . ILE A 1 252 ? 17.351 7.371 -15.475 1.00 71.06 252 ILE A C 1
ATOM 1998 O O . ILE A 1 252 ? 17.684 6.375 -16.120 1.00 71.06 252 ILE A O 1
ATOM 2002 N N . SER A 1 253 ? 18.237 8.294 -15.078 1.00 74.94 253 SER A N 1
ATOM 2003 C CA . SER A 1 253 ? 19.681 8.206 -15.354 1.00 74.94 253 SER A CA 1
ATOM 2004 C C . SER A 1 253 ? 20.251 6.850 -14.924 1.00 74.94 253 SER A C 1
ATOM 2006 O O . SER A 1 253 ? 19.973 6.389 -13.812 1.00 74.94 253 SER A O 1
ATOM 2008 N N . MET A 1 254 ? 21.041 6.216 -15.800 1.00 74.06 254 MET A N 1
ATOM 2009 C CA . MET A 1 254 ? 21.582 4.862 -15.601 1.00 74.06 254 MET A CA 1
ATOM 2010 C C . MET A 1 254 ? 22.434 4.731 -14.334 1.00 74.06 254 MET A C 1
ATOM 2012 O O . MET A 1 254 ? 22.471 3.656 -13.744 1.00 74.06 254 MET A O 1
ATOM 2016 N N . ASP A 1 255 ? 23.039 5.826 -13.874 1.00 84.56 255 ASP A N 1
ATOM 2017 C CA . ASP A 1 255 ? 23.932 5.832 -12.711 1.00 84.56 255 ASP A CA 1
ATOM 2018 C C . ASP A 1 255 ? 23.224 6.178 -11.391 1.00 84.56 255 ASP A C 1
ATOM 2020 O O . ASP A 1 255 ? 23.826 6.100 -10.319 1.00 84.56 255 ASP A O 1
ATOM 2024 N N . THR A 1 256 ? 21.952 6.590 -11.438 1.00 91.12 256 THR A N 1
ATOM 2025 C CA . THR A 1 256 ? 21.220 6.983 -10.229 1.00 91.12 256 THR A CA 1
ATOM 2026 C C . THR A 1 256 ? 20.808 5.741 -9.431 1.00 91.12 256 THR A C 1
ATOM 2028 O O . THR A 1 256 ? 20.095 4.891 -9.977 1.00 91.12 256 THR A O 1
ATOM 2031 N N . PRO A 1 257 ? 21.207 5.631 -8.146 1.00 94.38 257 PRO A N 1
ATOM 2032 C CA . PRO A 1 257 ? 20.783 4.532 -7.292 1.00 94.38 257 PRO A CA 1
ATOM 2033 C C . PRO A 1 257 ? 19.280 4.608 -7.016 1.00 94.38 257 PRO A C 1
ATOM 2035 O O . PRO A 1 257 ? 18.725 5.680 -6.746 1.00 94.38 257 PRO A O 1
ATOM 2038 N N . ILE A 1 258 ? 18.642 3.443 -7.063 1.00 95.56 258 ILE A N 1
ATOM 2039 C CA . ILE A 1 258 ? 17.229 3.235 -6.778 1.00 95.56 258 ILE A CA 1
ATOM 2040 C C . ILE A 1 258 ? 17.129 2.415 -5.494 1.00 95.56 258 ILE A C 1
ATOM 2042 O O . ILE A 1 258 ? 17.695 1.327 -5.388 1.00 95.56 258 ILE A O 1
ATOM 2046 N N . TYR A 1 259 ? 16.390 2.930 -4.522 1.00 96.50 259 TYR A N 1
ATOM 2047 C CA . TYR A 1 259 ? 16.130 2.270 -3.253 1.00 96.50 259 TYR A CA 1
ATOM 2048 C C . TYR A 1 259 ? 14.667 1.851 -3.189 1.00 96.50 259 TYR A C 1
ATOM 2050 O O . TYR A 1 259 ? 13.786 2.696 -3.316 1.00 96.50 259 TYR A O 1
ATOM 2058 N N . PHE A 1 260 ? 14.407 0.564 -2.972 1.00 96.31 260 PHE A N 1
ATOM 2059 C CA . PHE A 1 260 ? 13.064 0.043 -2.728 1.00 96.31 260 PHE A CA 1
ATOM 2060 C C . PHE A 1 260 ? 12.970 -0.436 -1.278 1.00 96.31 260 PHE A C 1
ATOM 2062 O O . PHE A 1 260 ? 13.623 -1.401 -0.883 1.00 96.31 260 PHE A O 1
ATOM 2069 N N . ILE A 1 261 ? 12.202 0.296 -0.472 1.00 95.75 261 ILE A N 1
ATOM 2070 C CA . ILE A 1 261 ? 12.139 0.159 0.980 1.00 95.75 261 ILE A CA 1
ATOM 2071 C C . ILE A 1 261 ? 10.755 -0.345 1.384 1.00 95.75 261 ILE A C 1
ATOM 2073 O O . ILE A 1 261 ? 9.780 0.409 1.396 1.00 95.75 261 ILE A O 1
ATOM 2077 N N . SER A 1 262 ? 10.685 -1.636 1.688 1.00 95.06 262 SER A N 1
ATOM 2078 C CA . SER A 1 262 ? 9.499 -2.319 2.198 1.00 95.06 262 SER A CA 1
ATOM 2079 C C . SER A 1 262 ? 9.901 -3.708 2.706 1.00 95.06 262 SER A C 1
ATOM 2081 O O . SER A 1 262 ? 10.699 -4.382 2.045 1.00 95.06 262 SER A O 1
ATOM 2083 N N . PRO A 1 263 ? 9.335 -4.181 3.830 1.00 94.44 263 PRO A N 1
ATOM 2084 C CA . PRO A 1 263 ? 9.635 -5.513 4.352 1.00 94.44 263 PRO A CA 1
ATOM 2085 C C . PRO A 1 263 ? 9.230 -6.648 3.410 1.00 94.44 263 PRO A C 1
ATOM 2087 O O . PRO A 1 263 ? 9.808 -7.732 3.450 1.00 94.44 263 PRO A O 1
ATOM 2090 N N . VAL A 1 264 ? 8.273 -6.393 2.516 1.00 95.38 264 VAL A N 1
ATOM 2091 C CA . VAL A 1 264 ? 7.770 -7.381 1.558 1.00 95.38 264 VAL A CA 1
ATOM 2092 C C . VAL A 1 264 ? 8.318 -7.185 0.145 1.00 95.38 264 VAL A C 1
ATOM 2094 O O . VAL A 1 264 ? 7.995 -7.975 -0.738 1.00 95.38 264 VAL A O 1
ATOM 2097 N N . ALA A 1 265 ? 9.185 -6.192 -0.095 1.00 95.06 265 ALA A N 1
ATOM 2098 C CA . ALA A 1 265 ? 9.694 -5.858 -1.432 1.00 95.06 265 ALA A CA 1
ATOM 2099 C C . ALA A 1 265 ? 10.387 -7.036 -2.140 1.00 95.06 265 ALA A C 1
ATOM 2101 O O . ALA A 1 265 ? 10.151 -7.277 -3.324 1.00 95.06 265 ALA A O 1
ATOM 2102 N N . LYS A 1 266 ? 11.222 -7.799 -1.420 1.00 94.56 266 LYS A N 1
ATOM 2103 C CA . LYS A 1 266 ? 11.913 -8.974 -1.986 1.00 94.56 266 LYS A CA 1
ATOM 2104 C C . LYS A 1 266 ? 10.913 -10.039 -2.437 1.00 94.56 266 LYS A C 1
ATOM 2106 O O . LYS A 1 266 ? 11.022 -10.550 -3.549 1.00 94.56 266 LYS A O 1
ATOM 2111 N N . SER A 1 267 ? 9.924 -10.330 -1.591 1.00 94.75 267 SER A N 1
ATOM 2112 C CA . SER A 1 267 ? 8.849 -11.278 -1.892 1.00 94.75 267 SER A CA 1
ATOM 2113 C C . SER A 1 267 ? 7.979 -10.786 -3.048 1.00 94.75 267 SER A C 1
ATOM 2115 O O . SER A 1 267 ? 7.644 -11.570 -3.930 1.00 94.75 267 SER A O 1
ATOM 2117 N N . ALA A 1 268 ? 7.672 -9.487 -3.101 1.00 92.81 268 ALA A N 1
ATOM 2118 C CA . ALA A 1 268 ? 6.882 -8.879 -4.166 1.00 92.81 268 ALA A CA 1
ATOM 2119 C C . ALA A 1 268 ? 7.570 -8.994 -5.540 1.00 92.81 268 ALA A C 1
ATOM 2121 O O . ALA A 1 268 ? 6.914 -9.376 -6.509 1.00 92.81 268 ALA A O 1
ATOM 2122 N N . ILE A 1 269 ? 8.884 -8.742 -5.623 1.00 92.44 269 ILE A N 1
ATOM 2123 C CA . ILE A 1 269 ? 9.672 -8.899 -6.864 1.00 92.44 269 ILE A CA 1
ATOM 2124 C C . ILE A 1 269 ? 9.812 -10.369 -7.268 1.00 92.44 269 ILE A C 1
ATOM 2126 O O . ILE A 1 269 ? 9.656 -10.704 -8.444 1.00 92.44 269 ILE A O 1
ATOM 2130 N N . ALA A 1 270 ? 10.086 -11.262 -6.312 1.00 91.38 270 ALA A N 1
ATOM 2131 C CA . ALA A 1 270 ? 10.152 -12.695 -6.588 1.00 91.38 270 ALA A CA 1
ATOM 2132 C C . ALA A 1 270 ? 8.815 -13.206 -7.142 1.00 91.38 270 ALA A C 1
ATOM 2134 O O . ALA A 1 270 ? 8.784 -13.941 -8.126 1.00 91.38 270 ALA A O 1
ATOM 2135 N N . MET A 1 271 ? 7.708 -12.745 -6.560 1.00 88.81 271 MET A N 1
ATOM 2136 C CA . MET A 1 271 ? 6.369 -13.092 -7.006 1.00 88.81 271 MET A CA 1
ATOM 2137 C C . MET A 1 271 ? 6.028 -12.523 -8.379 1.00 88.81 271 MET A C 1
ATOM 2139 O O . MET A 1 271 ? 5.479 -13.241 -9.212 1.00 88.81 271 MET A O 1
ATOM 2143 N N . ALA A 1 272 ? 6.400 -11.268 -8.646 1.00 87.50 272 ALA A N 1
ATOM 2144 C CA . ALA A 1 272 ? 6.290 -10.692 -9.980 1.00 87.50 272 ALA A CA 1
ATOM 2145 C C . ALA A 1 272 ? 7.051 -11.558 -10.995 1.00 87.50 272 ALA A C 1
ATOM 2147 O O . ALA A 1 272 ? 6.504 -11.908 -12.030 1.00 87.50 272 ALA A O 1
ATOM 2148 N N . SER A 1 273 ? 8.256 -12.022 -10.661 1.00 85.62 273 SER A N 1
ATOM 2149 C CA . SER A 1 273 ? 9.081 -12.834 -11.567 1.00 85.62 273 SER A CA 1
ATOM 2150 C C . SER A 1 273 ? 8.455 -14.185 -11.950 1.00 85.62 273 SER A C 1
ATOM 2152 O O . SER A 1 273 ? 8.739 -14.688 -13.033 1.00 85.62 273 SER A O 1
ATOM 2154 N N . ILE A 1 274 ? 7.605 -14.772 -11.097 1.00 84.56 274 ILE A N 1
ATOM 2155 C CA . ILE A 1 274 ? 6.976 -16.085 -11.344 1.00 84.56 274 ILE A CA 1
ATOM 2156 C C . ILE A 1 274 ? 5.530 -15.999 -11.852 1.00 84.56 274 ILE A C 1
ATOM 2158 O O . ILE A 1 274 ? 4.961 -17.018 -12.221 1.00 84.56 274 ILE A O 1
ATOM 2162 N N . SER A 1 275 ? 4.934 -14.805 -11.897 1.00 81.19 275 SER A N 1
ATOM 2163 C CA . SER A 1 275 ? 3.508 -14.613 -12.219 1.00 81.19 275 SER A CA 1
ATOM 2164 C C . SER A 1 275 ? 3.286 -14.126 -13.655 1.00 81.19 275 SER A C 1
ATOM 2166 O O . SER A 1 275 ? 2.381 -13.334 -13.923 1.00 81.19 275 SER A O 1
ATOM 2168 N N . ALA A 1 276 ? 4.136 -14.565 -14.586 1.00 80.25 276 ALA A N 1
ATOM 2169 C CA . ALA A 1 276 ? 4.168 -14.066 -15.962 1.00 80.25 276 ALA A CA 1
ATOM 2170 C C . ALA A 1 276 ? 2.863 -14.300 -16.737 1.00 80.25 276 ALA A C 1
ATOM 2172 O O . ALA A 1 276 ? 2.470 -13.470 -17.547 1.00 80.25 276 ALA A O 1
ATOM 2173 N N . GLU A 1 277 ? 2.154 -15.391 -16.450 1.00 78.19 277 GLU A N 1
ATOM 2174 C CA . GLU A 1 277 ? 0.853 -15.741 -17.046 1.00 78.19 277 GLU A CA 1
ATOM 2175 C C . GLU A 1 277 ? -0.245 -14.679 -16.836 1.00 78.19 277 GLU A C 1
ATOM 2177 O O . GLU A 1 277 ? -1.210 -14.613 -17.601 1.00 78.19 277 GLU A O 1
ATOM 2182 N N . TRP A 1 278 ? -0.081 -13.814 -15.831 1.00 76.12 278 TRP A N 1
ATOM 2183 C CA . TRP A 1 278 ? -0.988 -12.705 -15.534 1.00 76.12 278 TRP A CA 1
ATOM 2184 C C . TRP A 1 278 ? -0.542 -11.384 -16.176 1.00 76.12 278 TRP A C 1
ATOM 2186 O O . TRP A 1 278 ? -1.252 -10.386 -16.064 1.00 76.12 278 TRP A O 1
ATOM 2196 N N . MET A 1 279 ? 0.607 -11.356 -16.859 1.00 79.62 279 MET A N 1
ATOM 2197 C CA . MET A 1 279 ? 1.196 -10.144 -17.433 1.00 79.62 279 MET A CA 1
ATOM 2198 C C . MET A 1 279 ? 0.699 -9.833 -18.849 1.00 79.62 279 MET A C 1
ATOM 2200 O O . MET A 1 279 ? -0.096 -10.575 -19.424 1.00 79.62 279 MET A O 1
ATOM 2204 N N . SER A 1 280 ? 1.158 -8.726 -19.430 1.00 80.12 280 SER A N 1
ATOM 2205 C CA . SER A 1 280 ? 0.926 -8.396 -20.836 1.00 80.12 280 SER A CA 1
ATOM 2206 C C . SER A 1 280 ? 1.579 -9.406 -21.785 1.00 80.12 280 SER A C 1
ATOM 2208 O O . SER A 1 280 ? 2.541 -10.090 -21.439 1.00 80.12 280 SER A O 1
ATOM 2210 N N . GLU A 1 281 ? 1.064 -9.494 -23.013 1.00 79.62 281 GLU A N 1
ATOM 2211 C CA . GLU A 1 281 ? 1.543 -10.456 -24.016 1.00 79.62 281 GLU A CA 1
ATOM 2212 C C . GLU A 1 281 ? 3.036 -10.273 -24.335 1.00 79.62 281 GLU A C 1
ATOM 2214 O O . GLU A 1 281 ? 3.761 -11.251 -24.488 1.00 79.62 281 GLU A O 1
ATOM 2219 N N . SER A 1 282 ? 3.536 -9.031 -24.351 1.00 79.75 282 SER A N 1
ATOM 2220 C CA . SER A 1 282 ? 4.965 -8.751 -24.540 1.00 79.75 282 SER A CA 1
ATOM 2221 C C . SER A 1 282 ? 5.831 -9.362 -23.435 1.00 79.75 282 SER A C 1
ATOM 2223 O O . SER A 1 282 ? 6.864 -9.958 -23.733 1.00 79.75 282 SER A O 1
ATOM 2225 N N . ARG A 1 283 ? 5.398 -9.264 -22.173 1.00 82.94 283 ARG A N 1
ATOM 2226 C CA . ARG A 1 283 ? 6.104 -9.838 -21.018 1.00 82.94 283 ARG A CA 1
ATOM 2227 C C . ARG A 1 283 ? 5.948 -11.357 -20.941 1.00 82.94 283 ARG A C 1
ATOM 2229 O O . ARG A 1 283 ? 6.903 -12.045 -20.599 1.00 82.94 283 ARG A O 1
ATOM 2236 N N . GLN A 1 284 ? 4.791 -11.896 -21.328 1.00 83.00 284 GLN A N 1
ATOM 2237 C CA . GLN A 1 284 ? 4.602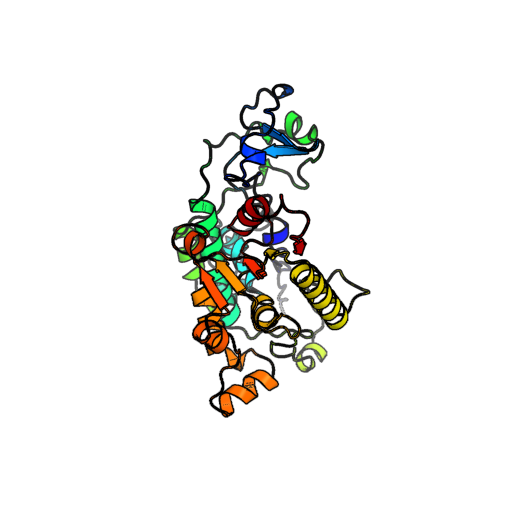 -13.342 -21.492 1.00 83.00 284 GLN A CA 1
ATOM 2238 C C . GLN A 1 284 ? 5.551 -13.910 -22.556 1.00 83.00 284 GLN A C 1
ATOM 2240 O O . GLN A 1 284 ? 6.168 -14.950 -22.339 1.00 83.00 284 GLN A O 1
ATOM 2245 N N . ASN A 1 285 ? 5.719 -13.198 -23.676 1.00 83.31 285 ASN A N 1
ATOM 2246 C CA . ASN A 1 285 ? 6.608 -13.593 -24.768 1.00 83.31 285 ASN A CA 1
ATOM 2247 C C . ASN A 1 285 ? 8.080 -13.691 -24.338 1.00 83.31 285 ASN A C 1
ATOM 2249 O O . ASN A 1 285 ? 8.785 -14.585 -24.807 1.00 83.31 285 ASN A O 1
ATOM 2253 N N . ALA A 1 286 ? 8.525 -12.843 -23.404 1.00 80.19 286 ALA A N 1
ATOM 2254 C CA . ALA A 1 286 ? 9.878 -12.896 -22.846 1.00 80.19 286 ALA A CA 1
ATOM 2255 C C . ALA A 1 286 ? 10.175 -14.244 -22.159 1.00 80.19 286 ALA A C 1
ATOM 2257 O O . ALA A 1 286 ? 11.258 -14.804 -22.323 1.00 80.19 286 ALA A O 1
ATOM 2258 N N . VAL A 1 287 ? 9.184 -14.841 -21.487 1.00 79.62 287 VAL A N 1
ATOM 2259 C CA . VAL A 1 287 ? 9.352 -16.134 -20.799 1.00 79.62 287 VAL A CA 1
ATOM 2260 C C . VAL A 1 287 ? 9.629 -17.282 -21.771 1.00 79.62 287 VAL A C 1
ATOM 2262 O O . VAL A 1 287 ? 10.363 -18.211 -21.433 1.00 79.62 287 VAL A O 1
ATOM 2265 N N . TYR A 1 288 ? 9.103 -17.216 -22.999 1.00 80.69 288 TYR A N 1
ATOM 2266 C CA . TYR A 1 288 ? 9.419 -18.202 -24.039 1.00 80.69 288 TYR A CA 1
ATOM 2267 C C . TYR A 1 288 ? 10.855 -18.062 -24.578 1.00 80.69 288 TYR A C 1
ATOM 2269 O O . TYR A 1 288 ? 11.363 -19.002 -25.191 1.00 80.69 288 TYR A O 1
ATOM 2277 N N . LEU A 1 289 ? 11.510 -16.916 -24.352 1.00 82.75 289 LEU A N 1
ATOM 2278 C CA . LEU A 1 289 ? 12.889 -16.605 -24.754 1.00 82.75 289 LEU A CA 1
ATOM 2279 C C . LEU A 1 289 ? 13.913 -16.785 -23.613 1.00 82.75 289 LEU A C 1
ATOM 2281 O O . LEU A 1 289 ? 15.022 -16.261 -23.678 1.00 82.75 289 LEU A O 1
ATOM 2285 N N . PRO A 1 290 ? 13.636 -17.686 -22.662 1.00 82.06 290 PRO A N 1
ATOM 2286 C CA . PRO A 1 290 ? 14.239 -17.706 -21.320 1.00 82.06 290 PRO A CA 1
ATOM 2287 C C . PRO A 1 290 ? 14.590 -16.357 -20.673 1.00 82.06 290 PRO A C 1
ATOM 2289 O O . PRO A 1 290 ? 15.544 -16.280 -19.893 1.00 82.06 290 PRO A O 1
ATOM 2292 N N . GLU A 1 291 ? 13.843 -15.298 -20.976 1.00 83.62 291 GLU A N 1
ATOM 2293 C CA . GLU A 1 291 ? 14.053 -13.969 -20.408 1.00 83.62 291 GLU A CA 1
ATOM 2294 C C . GLU A 1 291 ? 13.110 -13.735 -19.221 1.00 83.62 291 GLU A C 1
ATOM 2296 O O . GLU A 1 291 ? 11.990 -14.248 -19.161 1.00 83.62 291 GLU A O 1
ATOM 2301 N N . GLU A 1 292 ? 13.577 -12.967 -18.235 1.00 84.44 292 GLU A N 1
ATOM 2302 C CA . GLU A 1 292 ? 12.749 -12.587 -17.089 1.00 84.44 292 GLU A CA 1
ATOM 2303 C C . GLU A 1 292 ? 11.710 -11.530 -17.523 1.00 84.44 292 GLU A C 1
ATOM 2305 O O . GLU A 1 292 ? 12.073 -10.598 -18.245 1.00 84.44 292 GLU A O 1
ATOM 2310 N N . PRO A 1 293 ? 10.442 -11.604 -17.063 1.00 85.94 293 PRO A N 1
ATOM 2311 C CA . PRO A 1 293 ? 9.403 -10.651 -17.470 1.00 85.94 293 PRO A CA 1
ATOM 2312 C C . PRO A 1 293 ? 9.699 -9.200 -17.076 1.00 85.94 293 PRO A C 1
ATOM 2314 O O . PRO A 1 293 ? 9.213 -8.274 -17.723 1.00 85.94 293 PRO A O 1
ATOM 2317 N N . TYR A 1 294 ? 10.468 -9.021 -15.999 1.00 88.69 294 TYR A N 1
ATOM 2318 C CA . TYR A 1 294 ? 10.954 -7.748 -15.480 1.00 88.69 294 TYR A CA 1
ATOM 2319 C C . TYR A 1 294 ? 12.486 -7.779 -15.394 1.00 88.69 294 TYR A C 1
ATOM 2321 O O . TYR A 1 294 ? 13.084 -8.758 -14.959 1.00 88.69 294 TYR A O 1
ATOM 2329 N N . SER A 1 295 ? 13.131 -6.658 -15.694 1.00 89.62 295 SER A N 1
ATOM 2330 C CA . SER A 1 295 ? 14.570 -6.412 -15.545 1.00 89.62 295 SER A CA 1
ATOM 2331 C C . SER A 1 295 ? 15.006 -6.136 -14.097 1.00 89.62 295 SER A C 1
ATOM 2333 O O . SER A 1 295 ? 16.169 -5.804 -13.848 1.00 89.62 295 SER A O 1
ATOM 2335 N N . HIS A 1 296 ? 14.116 -6.303 -13.107 1.00 92.00 296 HIS A N 1
ATOM 2336 C CA . HIS A 1 296 ? 14.410 -6.028 -11.693 1.00 92.00 296 HIS A CA 1
ATOM 2337 C C . HIS A 1 296 ? 15.654 -6.768 -11.206 1.00 92.00 296 HIS A C 1
ATOM 2339 O O . HIS A 1 296 ? 16.523 -6.144 -10.599 1.00 92.00 296 HIS A O 1
ATOM 2345 N N . ASN A 1 297 ? 15.810 -8.063 -11.510 1.00 91.06 297 ASN A N 1
ATOM 2346 C CA . ASN A 1 297 ? 16.991 -8.802 -11.053 1.00 91.06 297 ASN A CA 1
ATOM 2347 C C . ASN A 1 297 ? 18.274 -8.339 -11.746 1.00 91.06 297 ASN A C 1
ATOM 2349 O O . ASN A 1 297 ? 19.336 -8.372 -11.127 1.00 91.06 297 ASN A O 1
ATOM 2353 N N . GLN A 1 298 ? 18.209 -7.862 -12.991 1.00 91.12 298 GLN A N 1
ATOM 2354 C CA . GLN A 1 298 ? 19.366 -7.254 -13.655 1.00 91.12 298 GLN A CA 1
ATOM 2355 C C . GLN A 1 298 ? 19.775 -5.950 -12.948 1.00 91.12 298 GLN A C 1
ATOM 2357 O O . GLN A 1 298 ? 20.959 -5.719 -12.680 1.00 91.12 298 GLN A O 1
ATOM 2362 N N . LEU A 1 299 ? 18.799 -5.125 -12.557 1.00 92.50 299 LEU A N 1
ATOM 2363 C CA . LEU A 1 299 ? 19.033 -3.900 -11.788 1.00 92.50 299 LEU A CA 1
ATOM 2364 C C . LEU A 1 299 ? 19.575 -4.193 -10.378 1.00 92.50 299 LEU A C 1
ATOM 2366 O O . LEU A 1 299 ? 20.439 -3.464 -9.894 1.00 92.50 299 LEU A O 1
ATOM 2370 N N . ILE A 1 300 ? 19.133 -5.285 -9.747 1.00 94.12 300 ILE A N 1
ATOM 2371 C CA . ILE A 1 300 ? 19.666 -5.753 -8.457 1.00 94.12 300 ILE A CA 1
ATOM 2372 C C . ILE A 1 300 ? 21.110 -6.240 -8.616 1.00 94.12 300 ILE A C 1
ATOM 2374 O O . ILE A 1 300 ? 21.988 -5.820 -7.866 1.00 94.12 300 ILE A O 1
ATOM 2378 N N . ARG A 1 301 ? 21.387 -7.085 -9.620 1.00 93.50 301 ARG A N 1
ATOM 2379 C CA . ARG A 1 301 ? 22.731 -7.633 -9.891 1.00 93.50 301 ARG A CA 1
ATOM 2380 C C . ARG A 1 301 ? 23.747 -6.545 -10.243 1.00 93.50 301 ARG A C 1
ATOM 2382 O O . ARG A 1 301 ? 24.902 -6.650 -9.847 1.00 93.50 301 ARG A O 1
ATOM 2389 N N . SER A 1 302 ? 23.326 -5.495 -10.949 1.00 92.69 302 SER A N 1
ATOM 2390 C CA . SER A 1 302 ? 24.174 -4.326 -11.240 1.00 92.69 302 SER A CA 1
ATOM 2391 C C . SER A 1 302 ? 24.386 -3.400 -10.033 1.00 92.69 302 SER A C 1
ATOM 2393 O O . SER A 1 302 ? 25.217 -2.498 -10.094 1.00 92.69 302 SER A O 1
ATOM 2395 N N . GLY A 1 303 ? 23.655 -3.603 -8.932 1.00 91.69 303 GLY A N 1
ATOM 2396 C CA . GLY A 1 303 ? 23.716 -2.765 -7.734 1.00 91.69 303 GLY A CA 1
ATOM 2397 C C . GLY A 1 303 ? 22.988 -1.423 -7.863 1.00 91.69 303 GLY A C 1
ATOM 2398 O O . GLY A 1 303 ? 23.061 -0.611 -6.936 1.00 91.69 303 GLY A O 1
ATOM 2399 N N . ARG A 1 304 ? 22.288 -1.192 -8.983 1.00 92.62 304 ARG A N 1
ATOM 2400 C CA . ARG A 1 304 ? 21.494 0.019 -9.223 1.00 92.62 304 ARG A CA 1
ATOM 2401 C C . ARG A 1 304 ? 20.210 0.017 -8.402 1.00 92.62 304 ARG A C 1
ATOM 2403 O O . ARG A 1 304 ? 19.895 1.038 -7.802 1.00 92.62 304 ARG A O 1
ATOM 2410 N N . LEU A 1 305 ? 19.499 -1.111 -8.358 1.00 95.12 305 LEU A N 1
ATOM 2411 C CA . LEU A 1 305 ? 18.337 -1.310 -7.492 1.00 95.12 305 LEU A CA 1
ATOM 2412 C C . LEU A 1 305 ? 18.769 -2.007 -6.202 1.00 95.12 305 LEU A C 1
ATOM 2414 O O . LEU A 1 305 ? 19.275 -3.126 -6.230 1.00 95.12 305 LEU A O 1
ATOM 2418 N N . LYS A 1 306 ? 18.538 -1.361 -5.061 1.00 95.62 306 LYS A N 1
ATOM 2419 C CA . LYS A 1 306 ? 18.821 -1.914 -3.736 1.00 95.62 306 LYS A CA 1
ATOM 2420 C C . LYS A 1 306 ? 17.545 -2.014 -2.921 1.00 95.62 306 LYS A C 1
ATOM 2422 O O . LYS A 1 306 ? 16.810 -1.037 -2.789 1.00 95.62 306 LYS A O 1
ATOM 2427 N N . ILE A 1 307 ? 17.310 -3.192 -2.357 1.00 96.19 307 ILE A N 1
ATOM 2428 C CA . ILE A 1 307 ? 16.092 -3.500 -1.610 1.00 96.19 307 ILE A CA 1
ATOM 2429 C C . ILE A 1 307 ? 16.410 -3.559 -0.121 1.00 96.19 307 ILE A C 1
ATOM 2431 O O . ILE A 1 307 ? 17.350 -4.247 0.285 1.00 96.19 307 ILE A O 1
ATOM 2435 N N . TYR A 1 308 ? 15.604 -2.874 0.685 1.00 95.94 308 TYR A N 1
ATOM 2436 C CA . TYR A 1 308 ? 15.733 -2.845 2.137 1.00 95.94 308 TYR A CA 1
ATOM 2437 C C . TYR A 1 308 ? 14.388 -3.109 2.807 1.00 95.94 308 TYR A C 1
ATOM 2439 O O . TYR A 1 308 ? 13.364 -2.583 2.386 1.00 95.94 308 TYR A O 1
ATOM 2447 N N . ASP A 1 309 ? 14.413 -3.878 3.894 1.00 93.38 309 ASP A N 1
ATOM 2448 C CA . ASP A 1 309 ? 13.198 -4.252 4.630 1.00 93.38 309 ASP A CA 1
ATOM 2449 C C . ASP A 1 309 ? 12.717 -3.105 5.552 1.00 93.38 309 ASP A C 1
ATOM 2451 O O . ASP A 1 309 ? 11.552 -3.014 5.942 1.00 93.38 309 ASP A O 1
ATOM 2455 N N . SER A 1 310 ? 13.631 -2.196 5.911 1.00 90.38 310 SER A N 1
ATOM 2456 C CA . SER A 1 310 ? 13.335 -0.980 6.668 1.00 90.38 310 SER A CA 1
ATOM 2457 C C . SER A 1 310 ? 14.414 0.086 6.462 1.00 90.38 310 SER A C 1
ATOM 2459 O O . SER A 1 310 ? 15.491 -0.190 5.927 1.00 90.38 310 SER A O 1
ATOM 2461 N N . LEU A 1 311 ? 14.161 1.299 6.960 1.00 88.38 311 LEU A N 1
ATOM 2462 C CA . LEU A 1 311 ? 15.175 2.362 7.037 1.00 88.38 311 LEU A CA 1
ATOM 2463 C C . LEU A 1 311 ? 16.288 2.083 8.052 1.00 88.38 311 LEU A C 1
ATOM 2465 O O . LEU A 1 311 ? 17.341 2.726 8.015 1.00 88.38 311 LEU A O 1
ATOM 2469 N N . TYR A 1 312 ? 16.058 1.156 8.979 1.00 83.88 312 TYR A N 1
ATOM 2470 C CA . TYR A 1 312 ? 17.009 0.812 10.023 1.00 83.88 312 TYR A CA 1
ATOM 2471 C C . TYR A 1 312 ? 18.039 -0.201 9.509 1.00 83.88 312 TYR A C 1
ATOM 2473 O O . TYR A 1 312 ? 17.779 -1.013 8.622 1.00 83.88 312 TYR A O 1
ATOM 2481 N N . GLY A 1 313 ? 19.244 -0.166 10.077 1.00 85.81 313 GLY A N 1
ATOM 2482 C CA . GLY A 1 313 ? 20.317 -1.080 9.691 1.00 85.81 313 GLY A CA 1
ATOM 2483 C C . GLY A 1 313 ? 21.082 -0.610 8.452 1.00 85.81 313 GLY A C 1
ATOM 2484 O O . GLY A 1 313 ? 21.608 0.507 8.423 1.00 85.81 313 GLY A O 1
ATOM 2485 N N . ASN A 1 314 ? 21.202 -1.487 7.453 1.00 86.56 314 ASN A N 1
ATOM 2486 C CA . ASN A 1 314 ? 22.157 -1.327 6.348 1.00 86.56 314 ASN A CA 1
ATOM 2487 C C . ASN A 1 314 ? 21.855 -0.136 5.438 1.00 86.56 314 ASN A C 1
ATOM 2489 O O . ASN A 1 314 ? 22.794 0.481 4.937 1.00 86.56 314 ASN A O 1
ATOM 2493 N N . PHE A 1 315 ? 20.580 0.237 5.291 1.00 91.44 315 PHE A N 1
ATOM 2494 C CA . PHE A 1 315 ? 20.184 1.371 4.460 1.00 91.44 315 PHE A CA 1
ATOM 2495 C C . PHE A 1 315 ? 20.952 2.643 4.839 1.00 91.44 315 PHE A C 1
ATOM 2497 O O . PHE A 1 315 ? 21.563 3.272 3.982 1.00 91.44 315 PHE A O 1
ATOM 2504 N N . SER A 1 316 ? 21.039 2.964 6.135 1.00 85.62 316 SER A N 1
ATOM 2505 C CA . SER A 1 316 ? 21.721 4.179 6.610 1.00 85.62 316 SER A CA 1
ATOM 2506 C C . SER A 1 316 ? 23.214 4.260 6.256 1.00 85.62 316 SER A C 1
ATOM 2508 O O . SER A 1 316 ? 23.761 5.356 6.171 1.00 85.62 316 SER A O 1
ATOM 2510 N N . LYS A 1 317 ? 23.878 3.119 6.022 1.00 88.06 317 LYS A N 1
ATOM 2511 C CA . LYS A 1 317 ? 25.303 3.048 5.650 1.00 88.06 317 LYS A CA 1
ATOM 2512 C C . LYS A 1 317 ? 25.527 3.156 4.144 1.00 88.06 317 LYS A C 1
ATOM 2514 O O . LYS A 1 317 ? 26.592 3.577 3.702 1.00 88.06 317 LYS A O 1
ATOM 2519 N N . GLU A 1 318 ? 24.546 2.724 3.361 1.00 90.62 318 GLU A N 1
ATOM 2520 C CA . GLU A 1 318 ? 24.632 2.629 1.903 1.00 90.62 318 GLU A CA 1
ATOM 2521 C C . GLU A 1 318 ? 23.850 3.721 1.172 1.00 90.62 318 GLU A C 1
ATOM 2523 O O . GLU A 1 318 ? 23.931 3.815 -0.057 1.00 90.62 318 GLU A O 1
ATOM 2528 N N . PHE A 1 319 ? 23.092 4.520 1.918 1.00 91.94 319 PHE A N 1
ATOM 2529 C CA . PHE A 1 319 ? 22.303 5.629 1.421 1.00 91.94 319 PHE A CA 1
ATOM 2530 C C . PHE A 1 319 ? 23.194 6.701 0.779 1.00 91.94 319 PHE A C 1
ATOM 2532 O O . PHE A 1 319 ? 24.164 7.171 1.376 1.00 91.94 319 PHE A O 1
ATOM 2539 N N . ARG A 1 320 ? 22.866 7.080 -0.460 1.00 92.69 320 ARG A N 1
ATOM 2540 C CA . ARG A 1 320 ? 23.580 8.086 -1.253 1.00 92.69 320 ARG A CA 1
ATOM 2541 C C . ARG A 1 320 ? 22.583 8.957 -2.000 1.00 92.69 320 ARG A C 1
ATOM 2543 O O . ARG A 1 320 ? 21.569 8.457 -2.469 1.00 92.69 320 ARG A O 1
ATOM 2550 N N . THR A 1 321 ? 22.909 10.236 -2.152 1.00 92.00 321 THR A N 1
ATOM 2551 C CA . THR A 1 321 ? 22.151 11.203 -2.955 1.00 92.00 321 THR A CA 1
ATOM 2552 C C . THR A 1 321 ? 23.011 11.703 -4.128 1.00 92.00 321 THR A C 1
ATOM 2554 O O . THR A 1 321 ? 24.239 11.738 -4.000 1.00 92.00 321 THR A O 1
ATOM 2557 N N . PRO A 1 322 ? 22.416 12.082 -5.276 1.00 93.94 322 PRO A N 1
ATOM 2558 C CA . PRO A 1 322 ? 20.990 12.006 -5.613 1.00 93.94 322 PRO A CA 1
ATOM 2559 C C . PRO A 1 322 ? 20.515 10.560 -5.834 1.00 93.94 322 PRO A C 1
ATOM 2561 O O . PRO A 1 322 ? 21.277 9.717 -6.302 1.00 93.94 322 PRO A O 1
ATOM 2564 N N . CYS A 1 323 ? 19.259 10.269 -5.497 1.00 95.06 323 CYS A N 1
ATOM 2565 C CA . CYS A 1 323 ? 18.672 8.932 -5.630 1.00 95.06 323 CYS A CA 1
ATOM 2566 C C . CYS A 1 323 ? 17.169 8.973 -5.910 1.00 95.06 323 CYS A C 1
ATOM 2568 O O . CYS A 1 323 ? 16.526 10.016 -5.777 1.00 95.06 323 CYS A O 1
ATOM 2570 N N . ILE A 1 324 ? 16.617 7.815 -6.265 1.00 95.56 324 ILE A N 1
ATOM 2571 C CA . ILE A 1 324 ? 15.173 7.575 -6.282 1.00 95.56 324 ILE A CA 1
ATOM 2572 C C . ILE A 1 324 ? 14.846 6.597 -5.163 1.00 95.56 324 ILE A C 1
ATOM 2574 O O . ILE A 1 324 ? 15.486 5.555 -5.042 1.00 95.56 324 ILE A O 1
ATOM 2578 N N . ILE A 1 325 ? 13.850 6.927 -4.349 1.00 95.62 325 ILE A N 1
ATOM 2579 C CA . ILE A 1 325 ? 13.387 6.086 -3.251 1.00 95.62 325 ILE A CA 1
ATOM 2580 C C . ILE A 1 325 ? 11.920 5.756 -3.469 1.00 95.62 325 ILE A C 1
ATOM 2582 O O . ILE A 1 325 ? 11.055 6.626 -3.382 1.00 95.62 325 ILE A O 1
ATOM 2586 N N . PHE A 1 326 ? 11.651 4.479 -3.681 1.00 95.69 326 PHE A N 1
ATOM 2587 C CA . PHE A 1 326 ? 10.333 3.896 -3.529 1.00 95.69 326 PHE A CA 1
ATOM 2588 C C . PHE A 1 326 ? 10.202 3.399 -2.096 1.00 95.69 326 PHE A C 1
ATOM 2590 O O . PHE A 1 326 ? 10.957 2.526 -1.667 1.00 95.69 326 PHE A O 1
ATOM 2597 N N . ALA A 1 327 ? 9.275 3.969 -1.337 1.00 93.06 327 ALA A N 1
ATOM 2598 C CA . ALA A 1 327 ? 9.065 3.582 0.049 1.00 93.06 327 ALA A CA 1
ATOM 2599 C C . ALA A 1 327 ? 7.578 3.406 0.320 1.00 93.06 327 ALA A C 1
ATOM 2601 O O . ALA A 1 327 ? 6.762 4.241 -0.076 1.00 93.06 327 ALA A O 1
ATOM 2602 N N . SER A 1 328 ? 7.244 2.354 1.055 1.00 89.56 328 SER A N 1
ATOM 2603 C CA . SER A 1 328 ? 5.915 2.198 1.634 1.00 89.56 328 SER A CA 1
ATOM 2604 C C . SER A 1 328 ? 5.796 3.050 2.900 1.00 89.56 328 SER A C 1
ATOM 2606 O O . SER A 1 328 ? 6.742 3.136 3.671 1.00 89.56 328 SER A O 1
ATOM 2608 N N . HIS A 1 329 ? 4.679 3.703 3.204 1.00 86.44 329 HIS A N 1
ATOM 2609 C CA . HIS A 1 329 ? 3.367 3.497 2.608 1.00 86.44 329 HIS A CA 1
ATOM 2610 C C . HIS A 1 329 ? 2.823 4.749 1.891 1.00 86.44 329 HIS A C 1
ATOM 2612 O O . HIS A 1 329 ? 3.047 5.878 2.336 1.00 86.44 329 HIS A O 1
ATOM 2618 N N . ALA A 1 330 ? 2.031 4.548 0.829 1.00 81.62 330 ALA A N 1
ATOM 2619 C CA . ALA A 1 330 ? 1.447 5.611 -0.007 1.00 81.62 330 ALA A CA 1
ATOM 2620 C C . ALA A 1 330 ? 0.597 6.634 0.768 1.00 81.62 330 ALA A C 1
ATOM 2622 O O . ALA A 1 330 ? 0.473 7.790 0.376 1.00 81.62 330 ALA A O 1
ATOM 2623 N N . SER A 1 331 ? 0.021 6.227 1.903 1.00 78.06 331 SER A N 1
ATOM 2624 C CA . SER A 1 331 ? -0.788 7.118 2.743 1.00 78.06 331 SER A CA 1
ATOM 2625 C C . SER A 1 331 ? 0.025 8.194 3.468 1.00 78.06 331 SER A C 1
ATOM 2627 O O . SER A 1 331 ? -0.577 9.115 4.019 1.00 78.06 331 SER A O 1
ATOM 2629 N N . LEU A 1 332 ? 1.360 8.058 3.541 1.00 80.62 332 LEU A N 1
ATOM 2630 C CA . LEU A 1 332 ? 2.257 8.897 4.354 1.00 80.62 332 LEU A CA 1
ATOM 2631 C C . LEU A 1 332 ? 1.870 8.972 5.846 1.00 80.62 332 LEU A C 1
ATOM 2633 O O . LEU A 1 332 ? 2.334 9.845 6.581 1.00 80.62 332 LEU A O 1
ATOM 2637 N N . ARG A 1 333 ? 1.022 8.048 6.313 1.00 76.06 333 ARG A N 1
ATOM 2638 C CA . ARG A 1 333 ? 0.576 7.948 7.711 1.00 76.06 333 ARG A CA 1
ATOM 2639 C C . ARG A 1 333 ? 1.254 6.827 8.473 1.00 76.06 333 ARG A C 1
ATOM 2641 O O . ARG A 1 333 ? 1.220 6.860 9.689 1.00 76.06 333 ARG A O 1
ATOM 2648 N N . VAL A 1 334 ? 1.805 5.840 7.779 1.00 78.25 334 VAL A N 1
ATOM 2649 C CA . VAL A 1 334 ? 2.535 4.692 8.330 1.00 78.25 334 VAL A CA 1
ATOM 2650 C C . VAL A 1 334 ? 3.674 4.336 7.384 1.00 78.25 334 VAL A C 1
ATOM 2652 O O . VAL A 1 334 ? 3.739 4.831 6.255 1.00 78.25 334 VAL A O 1
ATOM 2655 N N . GLY A 1 335 ? 4.557 3.463 7.852 1.00 83.38 335 GLY A N 1
ATOM 2656 C CA . GLY A 1 335 ? 5.673 2.968 7.066 1.00 83.38 335 GLY A CA 1
ATOM 2657 C C . GLY A 1 335 ? 6.829 3.954 6.940 1.00 83.38 335 GLY A C 1
ATOM 2658 O O . GLY A 1 335 ? 6.855 5.046 7.514 1.00 83.38 335 GLY A O 1
ATOM 2659 N N . ASP A 1 336 ? 7.819 3.518 6.182 1.00 88.94 336 ASP A N 1
ATOM 2660 C CA . ASP A 1 336 ? 9.110 4.162 6.002 1.00 88.94 336 ASP A CA 1
ATOM 2661 C C . ASP A 1 336 ? 9.054 5.413 5.096 1.00 88.94 336 ASP A C 1
ATOM 2663 O O . ASP A 1 336 ? 9.861 6.328 5.255 1.00 88.94 336 ASP A O 1
ATOM 2667 N N . ALA A 1 337 ? 8.056 5.536 4.215 1.00 89.62 337 ALA A N 1
ATOM 2668 C CA . ALA A 1 337 ? 7.866 6.700 3.345 1.00 89.62 337 ALA A CA 1
ATOM 2669 C C . ALA A 1 337 ? 7.684 7.998 4.134 1.00 89.62 337 ALA A C 1
ATOM 2671 O O . ALA A 1 337 ? 8.349 8.994 3.856 1.00 89.62 337 ALA A O 1
ATOM 2672 N N . ALA A 1 338 ? 6.829 7.976 5.162 1.00 83.81 338 ALA A N 1
ATOM 2673 C CA . ALA A 1 338 ? 6.586 9.135 6.015 1.00 83.81 338 ALA A CA 1
ATOM 2674 C C . ALA A 1 338 ? 7.878 9.608 6.702 1.00 83.81 338 ALA A C 1
ATOM 2676 O O . ALA A 1 338 ? 8.144 10.804 6.792 1.00 83.81 338 ALA A O 1
ATOM 2677 N N . HIS A 1 339 ? 8.716 8.666 7.141 1.00 83.81 339 HIS A N 1
ATOM 2678 C CA . HIS A 1 339 ? 9.993 8.980 7.771 1.00 83.81 339 HIS A CA 1
ATOM 2679 C C . HIS A 1 339 ? 11.023 9.497 6.756 1.00 83.81 339 HIS A C 1
ATOM 2681 O O . HIS A 1 339 ? 11.765 10.427 7.060 1.00 83.81 339 HIS A O 1
ATOM 2687 N N . MET A 1 340 ? 11.028 8.974 5.528 1.00 87.69 340 MET A N 1
ATOM 2688 C CA . MET A 1 340 ? 11.907 9.464 4.465 1.00 87.69 340 MET A CA 1
ATOM 2689 C C . MET A 1 340 ? 11.586 10.908 4.057 1.00 87.69 340 MET A C 1
ATOM 2691 O O . MET A 1 340 ? 12.498 11.703 3.827 1.00 87.69 340 MET A O 1
ATOM 2695 N N . VAL A 1 341 ? 10.300 11.274 4.034 1.00 88.38 341 VAL A N 1
ATOM 2696 C CA . VAL A 1 341 ? 9.869 12.662 3.804 1.00 88.38 341 VAL A CA 1
ATOM 2697 C C . VAL A 1 341 ? 10.418 13.601 4.881 1.00 88.38 341 VAL A C 1
ATOM 2699 O O . VAL A 1 341 ? 10.814 14.717 4.564 1.00 88.38 341 VAL A O 1
ATOM 2702 N N . GLU A 1 342 ? 10.516 13.165 6.136 1.00 83.06 342 GLU A N 1
ATOM 2703 C CA . GLU A 1 342 ? 11.132 13.967 7.204 1.00 83.06 342 GLU A CA 1
ATOM 2704 C C . GLU A 1 342 ? 12.652 14.108 7.028 1.00 83.06 342 GLU A C 1
ATOM 2706 O O . GLU A 1 342 ? 13.203 15.186 7.248 1.00 83.06 342 GLU A O 1
ATOM 2711 N N . ILE A 1 343 ? 13.332 13.037 6.602 1.00 85.50 343 ILE A N 1
ATOM 2712 C CA . ILE A 1 343 ? 14.788 13.031 6.396 1.00 85.50 343 ILE A CA 1
ATOM 2713 C C . ILE A 1 343 ? 15.179 13.949 5.230 1.00 85.50 343 ILE A C 1
ATOM 2715 O O . ILE A 1 343 ? 16.112 14.742 5.350 1.00 85.50 343 ILE A O 1
ATOM 2719 N N . LEU A 1 344 ? 14.467 13.860 4.103 1.00 88.62 344 LEU A N 1
ATOM 2720 C CA . LEU A 1 344 ? 14.836 14.552 2.864 1.00 88.62 344 LEU A CA 1
ATOM 2721 C C . LEU A 1 344 ? 14.048 15.834 2.598 1.00 88.62 344 LEU A C 1
ATOM 2723 O O . LEU A 1 344 ? 14.488 16.643 1.786 1.00 88.62 344 LEU A O 1
ATOM 2727 N N . GLY A 1 345 ? 12.922 16.054 3.276 1.00 84.00 345 GLY A N 1
ATOM 2728 C CA . GLY A 1 345 ? 12.020 17.179 3.009 1.00 84.00 345 GLY A CA 1
ATOM 2729 C C . GLY A 1 345 ? 12.537 18.548 3.451 1.00 84.00 345 GLY A C 1
ATOM 2730 O O . GLY A 1 345 ? 11.889 19.555 3.178 1.00 84.00 345 GLY A O 1
ATOM 2731 N N . SER A 1 346 ? 13.681 18.610 4.141 1.00 85.44 346 SER A N 1
ATOM 2732 C CA . SER A 1 346 ? 14.335 19.877 4.494 1.00 85.44 346 SER A CA 1
ATOM 2733 C C . SER A 1 346 ? 15.128 20.493 3.336 1.00 85.44 346 SER A C 1
ATOM 2735 O O . SER A 1 346 ? 15.330 21.707 3.321 1.00 85.44 346 SER A O 1
ATOM 2737 N N . ASP A 1 347 ? 15.558 19.683 2.365 1.00 92.38 347 ASP A N 1
ATOM 2738 C CA . ASP A 1 347 ? 16.308 20.151 1.201 1.00 92.38 347 ASP A CA 1
ATOM 2739 C C . ASP A 1 347 ? 15.340 20.472 0.049 1.00 92.38 347 ASP A C 1
ATOM 2741 O O . ASP A 1 347 ? 14.681 19.562 -0.461 1.00 92.38 347 ASP A O 1
ATOM 2745 N N . PRO A 1 348 ? 15.256 21.738 -0.403 1.00 93.31 348 PRO A N 1
ATOM 2746 C CA . PRO A 1 348 ? 14.321 22.154 -1.448 1.00 93.31 348 PRO A CA 1
ATOM 2747 C C . PRO A 1 348 ? 14.640 21.567 -2.829 1.00 93.31 348 PRO A C 1
ATOM 2749 O O . PRO A 1 348 ? 13.837 21.710 -3.746 1.00 93.31 348 PRO A O 1
ATOM 2752 N N . ARG A 1 349 ? 15.809 20.936 -3.004 1.00 94.44 349 ARG A N 1
ATOM 2753 C CA . ARG A 1 349 ? 16.154 20.219 -4.238 1.00 94.44 349 ARG A CA 1
ATOM 2754 C C . ARG A 1 349 ? 15.453 18.873 -4.328 1.00 94.44 349 ARG A C 1
ATOM 2756 O O . ARG A 1 349 ? 15.302 18.356 -5.428 1.00 94.44 349 ARG A O 1
ATOM 2763 N N . ASN A 1 350 ? 15.062 18.292 -3.196 1.00 95.75 350 ASN A N 1
ATOM 2764 C CA . ASN A 1 350 ? 14.374 17.012 -3.167 1.00 95.75 350 ASN A CA 1
ATOM 2765 C C . ASN A 1 350 ? 12.891 17.186 -3.504 1.00 95.75 350 ASN A C 1
ATOM 2767 O O . ASN A 1 350 ? 12.298 18.235 -3.255 1.00 95.75 350 ASN A O 1
ATOM 2771 N N . ALA A 1 351 ? 12.279 16.127 -4.026 1.00 94.94 351 ALA A N 1
ATOM 2772 C CA . ALA A 1 351 ? 10.860 16.116 -4.345 1.00 94.94 351 ALA A CA 1
ATOM 2773 C C . ALA A 1 351 ? 10.173 14.879 -3.771 1.00 94.94 351 ALA A C 1
ATOM 2775 O O . ALA A 1 351 ? 10.707 13.771 -3.816 1.00 94.94 351 ALA A O 1
ATOM 2776 N N . VAL A 1 352 ? 8.954 15.081 -3.276 1.00 93.31 352 VAL A N 1
ATOM 2777 C CA . VAL A 1 352 ? 8.010 14.006 -2.967 1.00 93.31 352 VAL A CA 1
ATOM 2778 C C . VAL A 1 352 ? 6.945 14.041 -4.053 1.00 93.31 352 VAL A C 1
ATOM 2780 O O . VAL A 1 352 ? 6.312 15.079 -4.246 1.00 93.31 352 VAL A O 1
ATOM 2783 N N . ILE A 1 353 ? 6.774 12.936 -4.770 1.00 90.38 353 ILE A N 1
ATOM 2784 C CA . ILE A 1 353 ? 5.787 12.813 -5.846 1.00 90.38 353 ILE A CA 1
ATOM 2785 C C . ILE A 1 353 ? 4.746 11.787 -5.396 1.00 90.38 353 ILE A C 1
ATOM 2787 O O . ILE A 1 353 ? 5.119 10.676 -5.023 1.00 90.38 353 ILE A O 1
ATOM 2791 N N . VAL A 1 354 ? 3.470 12.185 -5.383 1.00 83.25 354 VAL A N 1
ATOM 2792 C CA . VAL A 1 354 ? 2.325 11.405 -4.874 1.00 83.25 354 VAL A CA 1
ATOM 2793 C C . VAL A 1 354 ? 1.317 11.166 -5.982 1.00 83.25 354 VAL A C 1
ATOM 2795 O O . VAL A 1 354 ? 1.060 12.135 -6.735 1.00 83.25 354 VAL A O 1
#

pLDDT: mean 78.29, std 17.21, range [18.92, 96.5]

Sequence (354 aa):
MPGFSWIPHSISLPFSVLCHMFINGTCSKSPRIKNAHIVKKFGIPYLKELGGRFYVEGPPEIFHVSTDTINMETIDAILVSNYESFTGLPFYTENTGFSGKIYVTEIAFQYGKLLMEELLEFMERIEARPEDKKWKKEEVCGKFSNPPFQNPAEWRPFYTTEDMHRCLTKNIAYLTASNPNATDVKLMEIAPLRSVDYILVTSLSRLIDTTVQAMGVGLTRTITEVLKNHGSVILPMCPIGPIFELVEAPGISMDTPIYFISPVAKSAIAMASISAEWMSESRQNAVYLPEEPYSHNQLIRSGRLKIYDSLYGNFSKEFRTPCIIFASHASLRVGDAAHMVEILGSDPRNAVIV

InterPro domains:
  IPR022712 Beta-Casp domain [PF10996] (255-353)
  IPR022712 Beta-Casp domain [SM01027] (243-353)
  IPR027074 Integrator complex subunit 9 [PTHR46094] (170-354)
  IPR036866 Ribonuclease Z/Hydroxyacylglutathione hydrolase-like [G3DSA:3.60.15.10] (60-195)
  IPR036866 Ribonuclease Z/Hydroxyacylglutathione hydrolase-like [SSF56281] (59-353)